Protein AF-A0A2K3ML83-F1 (afdb_monomer)

Secondary structure (DSSP, 8-state):
-PPPPPP------TTPPPEEEEEEEEEETTEEEEEEPTTS----TTPEEEETTTTEEEEEEEEEES-TTS-EEEEE-SSGGGSPTT--TTT-EEEE-HHHHS-----TTTTS----TTTTS----------SSHHHHHHHHHHHHHHTTSS-----------PPPP------PPPP-----

pLDDT: mean 72.22, std 21.59, range [35.88, 97.56]

Nearest PDB structures (foldseek):
  2eqn-assembly1_A  TM=8.400E-01  e=1.431E-05  Homo sapiens
  8ouf-assembly1_D  TM=8.064E-01  e=3.390E-03  Homo sapiens
  7trc-assembly1_D  TM=7.892E-01  e=2.542E-03  Homo sapiens
  7v9a-assembly1_H  TM=6.750E-01  e=3.201E-03  Homo sapiens
  7v9a-assembly1_D  TM=7.840E-01  e=1.604E-02  Homo sapiens

Mean predicted aligned error: 18.11 Å

Radius of gyration: 28.84 Å; Cα contacts (8 Å, |Δi|>4): 226; chains: 1; bounding box: 52×80×70 Å

Foldseek 3Di:
DDDAFDDDPDADDPPFDWAFFFAFADDDWQKTKTKGAQDDDDFDFQFWKAFPVPRHTQATFHDWDDDPRIIITMHGHRGSVPHDPPRDHPPTTMTGTPVRRPCPPPPPVVPPPPPPPPPPPPPPPVDPPPDPDPVVVVVVVVVVVVVVPPPDDDDDDDDDDDDDDDDDDDDDDDDDDDDDD

InterPro domains:
  IPR007504 H/ACA ribonucleoprotein complex, subunit Gar1/Naf1 [PF04410] (19-94)
  IPR009000 Translation protein, beta-barrel domain superfamily [SSF50447] (18-81)
  IPR038664 H/ACA RNP complex subunit Gar1/Naf1, Cbf5-binding domain [G3DSA:2.40.10.230] (1-94)
  IPR040309 H/ACA ribonucleoprotein complex non-core subunit Naf1 [PTHR31633] (1-172)

Sequence (181 aa):
NLPPVPPVDVTLEPHHKMLPVGVVMSTLGAQVIVEGVEKHEPLNEGSILWLTESRKPLGLVDEIFGPVKNPYYIVRYNSESEVPAGIQGGTTLVSCVPEYADRVLNNKDLYRKGYDASGANDEELSDEVEFSDDEKEAEYRKMQKMTKRGVNDQNPDKRKNNKKKFSPRDHRLPTIPNAPA

Structure (mmCIF, N/CA/C/O backbone):
data_AF-A0A2K3ML83-F1
#
_entry.id   AF-A0A2K3ML83-F1
#
loop_
_atom_site.group_PDB
_atom_site.id
_atom_site.type_symbol
_atom_site.label_atom_id
_atom_site.label_alt_id
_atom_site.label_comp_id
_atom_site.label_asym_id
_atom_site.label_entity_id
_atom_site.label_seq_id
_atom_site.pdbx_PDB_ins_code
_atom_site.Cartn_x
_atom_site.Cartn_y
_atom_site.Cartn_z
_atom_site.occupancy
_atom_site.B_iso_or_equiv
_atom_site.auth_seq_id
_atom_site.auth_comp_id
_atom_site.auth_asym_id
_atom_site.auth_atom_id
_atom_site.pdbx_PDB_model_num
ATOM 1 N N . ASN A 1 1 ? -18.664 0.334 -11.133 1.00 65.75 1 ASN A N 1
ATOM 2 C CA . ASN A 1 1 ? -18.185 -0.368 -9.925 1.00 65.75 1 ASN A CA 1
ATOM 3 C C . ASN A 1 1 ? -16.904 -1.096 -10.246 1.00 65.75 1 ASN A C 1
ATOM 5 O O . ASN A 1 1 ? -16.885 -1.821 -11.233 1.00 65.75 1 ASN A O 1
ATOM 9 N N . LEU A 1 2 ? -15.867 -0.878 -9.437 1.00 75.38 2 LEU A N 1
ATOM 10 C CA . LEU A 1 2 ? 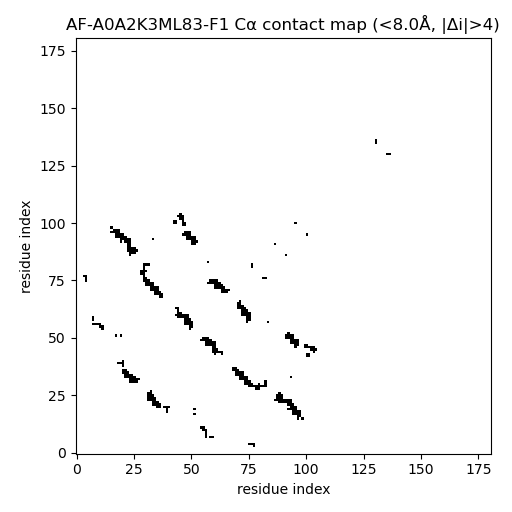-14.643 -1.680 -9.467 1.00 75.38 2 LEU A CA 1
ATOM 11 C C . LEU A 1 2 ? -14.942 -3.117 -9.003 1.00 75.38 2 LEU A C 1
ATOM 13 O O . LEU A 1 2 ? -15.912 -3.319 -8.262 1.00 75.38 2 LEU A O 1
ATOM 17 N N . PRO A 1 3 ? -14.149 -4.113 -9.433 1.00 85.00 3 PRO A N 1
ATOM 18 C CA . PRO A 1 3 ? -14.297 -5.480 -8.953 1.00 85.00 3 PRO A CA 1
ATOM 19 C C . PRO A 1 3 ? -14.003 -5.574 -7.444 1.00 85.00 3 PRO A C 1
ATOM 21 O O . PRO A 1 3 ? -13.206 -4.784 -6.921 1.00 85.00 3 PRO A O 1
ATOM 24 N N . PRO A 1 4 ? -14.630 -6.530 -6.735 1.00 87.75 4 PRO A N 1
ATOM 25 C CA . PRO A 1 4 ? -14.356 -6.751 -5.320 1.00 87.75 4 PRO A CA 1
ATOM 26 C C . PRO A 1 4 ? -12.898 -7.174 -5.100 1.00 87.75 4 PRO A C 1
ATOM 28 O O . PRO A 1 4 ? -12.310 -7.872 -5.929 1.00 87.75 4 PRO A O 1
ATOM 31 N N . VAL A 1 5 ? -12.324 -6.749 -3.976 1.00 87.25 5 VAL A N 1
ATOM 32 C CA . VAL A 1 5 ? -10.965 -7.106 -3.555 1.00 87.25 5 VAL A CA 1
ATOM 33 C C . VAL A 1 5 ? -11.002 -8.474 -2.868 1.00 87.25 5 VAL A C 1
ATOM 35 O O . VAL A 1 5 ? -11.826 -8.669 -1.969 1.00 87.25 5 VAL A O 1
ATOM 38 N N . PRO A 1 6 ? -10.147 -9.436 -3.259 1.00 84.06 6 PRO A N 1
ATOM 39 C CA . PRO A 1 6 ? -10.060 -10.715 -2.565 1.00 84.06 6 PRO A CA 1
ATOM 40 C C . PRO A 1 6 ? -9.485 -10.536 -1.147 1.00 84.06 6 PRO A C 1
ATOM 42 O O . PRO A 1 6 ? -8.555 -9.747 -0.965 1.00 84.06 6 PRO A O 1
ATOM 45 N N . PRO A 1 7 ? -9.992 -11.273 -0.143 1.00 80.06 7 PRO A N 1
ATOM 46 C CA . PRO A 1 7 ? -9.445 -11.218 1.207 1.00 80.06 7 PRO A CA 1
ATOM 47 C C . PRO A 1 7 ? -8.015 -11.774 1.244 1.00 80.06 7 PRO A C 1
ATOM 49 O O . PRO A 1 7 ? -7.694 -12.752 0.564 1.00 80.06 7 PRO A O 1
ATOM 52 N N . VAL A 1 8 ? -7.161 -11.159 2.065 1.00 83.06 8 VAL A N 1
ATOM 53 C CA . VAL A 1 8 ? -5.767 -11.575 2.270 1.00 83.06 8 VAL A CA 1
ATOM 54 C C . VAL A 1 8 ? -5.644 -12.271 3.623 1.00 83.06 8 VAL A C 1
ATOM 56 O O . VAL A 1 8 ? -5.329 -11.645 4.632 1.00 83.06 8 VAL A O 1
ATOM 59 N N . ASP A 1 9 ? -5.874 -13.582 3.637 1.00 79.31 9 ASP A N 1
ATOM 60 C CA . ASP A 1 9 ? -5.656 -14.442 4.807 1.00 79.31 9 ASP A CA 1
ATOM 61 C C . ASP A 1 9 ? -4.284 -15.118 4.703 1.00 79.31 9 ASP A C 1
ATOM 63 O O . ASP A 1 9 ? -4.152 -16.294 4.361 1.00 79.31 9 ASP A O 1
ATOM 67 N N . VAL A 1 10 ? -3.226 -14.341 4.944 1.00 83.62 10 VAL A N 1
ATOM 68 C CA . VAL A 1 10 ? -1.847 -14.847 4.988 1.00 83.62 10 VAL A CA 1
ATOM 69 C C . VAL A 1 10 ? -1.244 -14.515 6.344 1.00 83.62 10 VAL A C 1
ATOM 71 O O . VAL A 1 10 ? -1.367 -13.395 6.839 1.00 83.62 10 VAL A O 1
ATOM 74 N N . THR A 1 11 ? -0.576 -15.491 6.952 1.00 86.00 11 THR A N 1
ATOM 75 C CA . THR A 1 11 ? 0.117 -15.336 8.235 1.00 86.00 11 THR A CA 1
ATOM 76 C C . THR A 1 11 ? 1.615 -15.521 8.035 1.00 86.00 11 THR A C 1
ATOM 78 O O . THR A 1 11 ? 2.046 -16.456 7.363 1.00 86.00 11 THR A O 1
ATOM 81 N N . LEU A 1 12 ? 2.423 -14.624 8.604 1.00 87.00 12 LEU A N 1
ATOM 82 C CA . LEU A 1 12 ? 3.877 -14.742 8.523 1.00 87.00 12 LEU A CA 1
ATOM 83 C C . LEU A 1 12 ? 4.403 -15.744 9.547 1.00 87.00 12 LEU A C 1
ATOM 85 O O . LEU A 1 12 ? 4.292 -15.539 10.753 1.00 87.00 12 LEU A O 1
ATOM 89 N N . GLU A 1 13 ? 5.081 -16.773 9.051 1.00 87.62 13 GLU A N 1
ATOM 90 C CA . GLU A 1 13 ? 5.958 -17.617 9.861 1.00 87.62 13 GLU A CA 1
ATOM 91 C C . GLU A 1 13 ? 7.176 -16.838 10.403 1.00 87.62 13 GLU A C 1
ATOM 93 O O . GLU A 1 13 ? 7.619 -15.869 9.776 1.00 87.62 13 GLU A O 1
ATOM 98 N N . PRO A 1 14 ? 7.797 -17.281 11.515 1.00 86.69 14 PRO A N 1
ATOM 99 C CA . PRO A 1 14 ? 8.910 -16.572 12.156 1.00 86.69 14 PRO A CA 1
ATOM 100 C C . PRO A 1 14 ? 10.145 -16.345 11.274 1.00 86.69 14 PRO A C 1
ATOM 102 O O . PRO A 1 14 ? 10.892 -15.398 11.518 1.00 86.69 14 PRO A O 1
ATOM 105 N N . HIS A 1 15 ? 10.366 -17.204 10.275 1.00 87.38 15 HIS A N 1
ATOM 106 C CA . HIS A 1 15 ? 11.508 -17.128 9.362 1.00 87.38 15 HIS A CA 1
ATOM 107 C C . HIS A 1 15 ? 11.342 -16.071 8.263 1.00 87.38 15 HIS A C 1
ATOM 109 O O . HIS A 1 15 ? 12.347 -15.640 7.696 1.00 87.38 15 HIS A O 1
ATOM 115 N N . HIS A 1 16 ? 10.112 -15.629 7.977 1.00 90.00 16 HIS A N 1
ATOM 116 C CA . HIS A 1 16 ? 9.876 -14.609 6.963 1.00 90.00 16 HIS A CA 1
ATOM 117 C C . HIS A 1 16 ? 10.493 -13.282 7.401 1.00 90.00 16 HIS A C 1
ATOM 119 O O . HIS A 1 16 ? 10.153 -12.711 8.445 1.00 90.00 16 HIS A O 1
ATOM 125 N N . LYS A 1 17 ? 11.400 -12.768 6.572 1.00 90.94 17 LYS A N 1
ATOM 126 C CA . LYS A 1 17 ? 12.034 -11.475 6.795 1.00 90.94 17 LYS A CA 1
ATOM 127 C C . LYS A 1 17 ? 11.202 -10.373 6.150 1.00 90.94 17 LYS A C 1
ATOM 129 O O . LYS A 1 17 ? 11.000 -10.369 4.940 1.00 90.94 17 LYS A O 1
ATOM 134 N N . MET A 1 18 ? 10.771 -9.420 6.968 1.00 91.69 18 MET A N 1
ATOM 135 C CA . MET A 1 18 ? 10.098 -8.212 6.503 1.00 91.69 18 MET A CA 1
ATOM 136 C C . MET A 1 18 ? 11.134 -7.170 6.085 1.00 91.69 18 MET A C 1
ATOM 138 O O . MET A 1 18 ? 12.092 -6.912 6.819 1.00 91.69 18 MET A O 1
ATOM 142 N N . LEU A 1 19 ? 10.946 -6.592 4.904 1.00 92.81 19 LEU A N 1
ATOM 143 C CA . LEU A 1 19 ? 11.773 -5.524 4.363 1.00 92.81 19 LEU A CA 1
ATOM 144 C C . LEU A 1 19 ? 10.981 -4.215 4.364 1.00 92.81 19 LEU A C 1
ATOM 146 O O . LEU A 1 19 ? 9.839 -4.208 3.905 1.00 92.81 19 LEU A O 1
ATOM 150 N N . PRO A 1 20 ? 11.560 -3.115 4.869 1.00 94.62 20 PRO A N 1
ATOM 151 C CA . PRO A 1 20 ? 10.861 -1.843 4.951 1.00 94.62 20 PRO A CA 1
ATOM 152 C C . PRO A 1 20 ? 10.540 -1.318 3.550 1.00 94.62 20 PRO A C 1
ATOM 154 O O . PRO A 1 20 ? 11.404 -1.291 2.676 1.00 94.62 20 PRO A O 1
ATOM 157 N N . VAL A 1 21 ? 9.300 -0.873 3.367 1.00 95.44 21 VAL A N 1
ATOM 158 C CA . VAL A 1 21 ? 8.797 -0.309 2.105 1.00 95.44 21 VAL A CA 1
ATOM 159 C C . VAL A 1 21 ? 8.525 1.174 2.262 1.00 95.44 21 VAL A C 1
ATOM 161 O O . VAL A 1 21 ? 8.890 1.972 1.402 1.00 95.44 21 VAL A O 1
ATOM 164 N N . GLY A 1 22 ? 7.882 1.555 3.364 1.00 95.62 22 GLY A N 1
ATOM 165 C CA . GLY A 1 22 ? 7.356 2.899 3.495 1.00 95.62 22 GLY A CA 1
ATOM 166 C C . GLY A 1 22 ? 6.577 3.135 4.775 1.00 95.62 22 GLY A C 1
ATOM 167 O O . GLY A 1 22 ? 6.678 2.386 5.750 1.00 95.62 22 GLY A O 1
ATOM 168 N N . VAL A 1 23 ? 5.780 4.194 4.752 1.00 96.69 23 VAL A N 1
ATOM 169 C CA . VAL A 1 23 ? 4.919 4.614 5.856 1.00 96.69 23 VAL A CA 1
ATOM 170 C C . VAL A 1 23 ? 3.525 4.896 5.319 1.00 96.69 23 VAL A C 1
ATOM 172 O O . VAL A 1 23 ? 3.367 5.384 4.202 1.00 96.69 23 VAL A O 1
ATOM 175 N N . VAL A 1 24 ? 2.487 4.584 6.093 1.00 97.12 24 VAL A N 1
ATOM 176 C CA . VAL A 1 24 ? 1.134 5.008 5.726 1.00 97.12 24 VAL A CA 1
ATOM 177 C C . VAL A 1 24 ? 1.101 6.529 5.704 1.00 97.12 24 VAL A C 1
ATOM 179 O O . VAL A 1 24 ? 1.436 7.160 6.700 1.00 97.12 24 VAL A O 1
ATOM 182 N N . MET A 1 25 ? 0.673 7.121 4.596 1.00 96.56 25 MET A N 1
ATOM 183 C CA . MET A 1 25 ? 0.508 8.565 4.474 1.00 96.56 25 MET A CA 1
ATOM 184 C C . MET A 1 25 ? -0.889 8.990 4.929 1.00 96.56 25 MET A C 1
ATOM 186 O O . MET A 1 25 ? -1.027 9.885 5.762 1.00 96.56 25 MET A O 1
ATOM 190 N N . SER A 1 26 ? -1.931 8.329 4.427 1.00 95.38 26 SER A N 1
ATOM 191 C CA . SER A 1 26 ? -3.319 8.645 4.770 1.00 95.38 26 SER A CA 1
ATOM 192 C C . SER A 1 26 ? -4.266 7.484 4.476 1.00 95.38 26 SER A C 1
ATOM 194 O O . SER A 1 26 ? -3.919 6.522 3.790 1.00 95.38 26 SER A O 1
ATOM 196 N N . THR A 1 27 ? -5.484 7.585 5.001 1.00 95.00 27 THR A N 1
ATOM 197 C CA . THR A 1 27 ? -6.605 6.707 4.665 1.00 95.00 27 THR A CA 1
ATOM 198 C C . THR A 1 27 ? -7.724 7.545 4.048 1.00 95.00 27 THR A C 1
ATOM 200 O O . THR A 1 27 ? -8.044 8.627 4.540 1.00 95.00 27 THR A O 1
ATOM 203 N N . LEU A 1 28 ? -8.288 7.077 2.936 1.00 93.62 28 LEU A N 1
ATOM 204 C CA . LEU A 1 28 ? -9.346 7.747 2.182 1.00 93.62 28 LEU A CA 1
ATOM 205 C C . LEU A 1 28 ? -10.476 6.747 1.934 1.00 93.62 28 LEU A C 1
ATOM 207 O O . LEU A 1 28 ? -10.398 5.915 1.032 1.00 93.62 28 LEU A O 1
ATOM 211 N N . GLY A 1 29 ? -11.525 6.805 2.752 1.00 93.12 29 GLY A N 1
ATOM 212 C CA . GLY A 1 29 ? -12.600 5.817 2.705 1.00 93.12 29 GLY A CA 1
ATOM 213 C C . GLY A 1 29 ? -12.054 4.394 2.855 1.00 93.12 29 GLY A C 1
ATOM 214 O O . GLY A 1 29 ? -11.323 4.094 3.796 1.00 93.12 29 GLY A O 1
ATOM 215 N N . ALA A 1 30 ? -12.381 3.520 1.901 1.00 94.19 30 ALA A N 1
ATOM 216 C CA . ALA A 1 30 ? -11.927 2.129 1.864 1.00 94.19 30 ALA A CA 1
ATOM 217 C C . ALA A 1 30 ? -10.551 1.959 1.184 1.00 94.19 30 ALA A C 1
ATOM 219 O O . ALA A 1 30 ? -10.286 0.922 0.578 1.00 94.19 30 ALA A O 1
ATOM 220 N N . GLN A 1 31 ? -9.689 2.979 1.217 1.00 95.88 31 GLN A N 1
ATOM 221 C CA . GLN A 1 31 ? -8.339 2.938 0.654 1.00 95.88 31 GLN A CA 1
ATOM 222 C C . GLN A 1 31 ? -7.305 3.449 1.659 1.00 95.88 31 GLN A C 1
ATOM 224 O O . GLN A 1 31 ? -7.540 4.404 2.399 1.00 95.88 31 GLN A O 1
ATOM 229 N N . VAL A 1 32 ? -6.130 2.828 1.656 1.00 97.25 32 VAL A N 1
ATOM 230 C CA . VAL A 1 32 ? -4.960 3.242 2.437 1.00 97.25 32 VAL A CA 1
ATOM 231 C C . VAL A 1 32 ? -3.847 3.600 1.463 1.00 97.25 32 VAL A C 1
ATOM 233 O O . VAL A 1 32 ? -3.511 2.800 0.593 1.00 97.25 32 VAL A O 1
ATOM 236 N N . ILE A 1 33 ? -3.272 4.790 1.619 1.00 97.38 33 ILE A N 1
ATOM 237 C CA . ILE A 1 33 ? -2.151 5.270 0.811 1.00 97.38 33 ILE A CA 1
ATOM 238 C C . ILE A 1 33 ? -0.869 5.099 1.617 1.00 97.38 33 ILE A C 1
ATOM 240 O O . ILE A 1 33 ? -0.753 5.610 2.732 1.00 97.38 33 ILE A O 1
ATOM 244 N N . VAL A 1 34 ? 0.107 4.412 1.037 1.00 97.56 34 VAL A N 1
ATOM 245 C CA . VAL A 1 34 ? 1.438 4.201 1.609 1.00 97.56 34 VAL A CA 1
ATOM 246 C C . VAL A 1 34 ? 2.456 4.961 0.772 1.00 97.56 34 VAL A C 1
ATOM 248 O O . VAL A 1 34 ? 2.512 4.790 -0.440 1.00 97.56 34 VAL A O 1
ATOM 251 N N . GLU A 1 35 ? 3.270 5.790 1.413 1.00 96.50 35 GLU A N 1
ATOM 252 C CA . GLU A 1 35 ? 4.403 6.465 0.786 1.00 96.50 35 GLU A CA 1
ATOM 253 C C . GLU A 1 35 ? 5.652 5.587 0.881 1.00 96.50 35 GLU A C 1
ATOM 255 O O . GLU A 1 35 ? 6.105 5.243 1.977 1.00 96.50 35 GLU A O 1
ATOM 260 N N . GLY A 1 36 ? 6.202 5.217 -0.274 1.00 95.00 36 GLY A N 1
ATOM 261 C CA . GLY A 1 36 ? 7.432 4.450 -0.406 1.00 95.00 36 GLY A CA 1
ATOM 262 C C . GLY A 1 36 ? 8.688 5.297 -0.182 1.00 95.00 36 GLY A C 1
ATOM 263 O O . GLY A 1 36 ? 8.789 6.452 -0.608 1.00 95.00 36 GLY A O 1
ATOM 264 N N . VAL A 1 37 ? 9.696 4.704 0.459 1.00 91.62 37 VAL A N 1
ATOM 265 C CA . VAL A 1 37 ? 11.021 5.330 0.638 1.00 91.62 37 VAL A CA 1
ATOM 266 C C . VAL A 1 37 ? 11.960 5.007 -0.529 1.00 91.62 37 VAL A C 1
ATOM 268 O O . VAL A 1 37 ? 11.776 4.011 -1.204 1.00 91.62 37 VAL A O 1
ATOM 271 N N . GLU A 1 38 ? 13.027 5.777 -0.763 1.00 79.94 38 GLU A N 1
ATOM 272 C CA . GLU A 1 38 ? 13.880 5.581 -1.961 1.00 79.94 38 GLU A CA 1
ATOM 273 C C . GLU A 1 38 ? 14.591 4.215 -2.030 1.00 79.94 38 GLU A C 1
ATOM 275 O O . GLU A 1 38 ? 14.943 3.736 -3.104 1.00 79.94 38 GLU A O 1
ATOM 280 N N . LYS A 1 39 ? 14.814 3.561 -0.887 1.00 84.00 39 LYS A N 1
ATOM 281 C CA . LYS A 1 39 ? 15.647 2.355 -0.783 1.00 84.00 39 LYS A CA 1
ATOM 282 C C . LYS A 1 39 ? 14.841 1.122 -0.384 1.00 84.00 39 LYS A C 1
ATOM 284 O O . LYS A 1 39 ? 15.143 0.508 0.638 1.00 84.00 39 LYS A O 1
ATOM 289 N N . HIS A 1 40 ? 13.831 0.770 -1.170 1.00 84.81 40 HIS A N 1
ATOM 290 C CA . HIS A 1 40 ? 13.127 -0.505 -1.027 1.00 84.81 40 HIS A CA 1
ATOM 291 C C . HIS A 1 40 ? 13.105 -1.273 -2.350 1.00 84.81 40 HIS A C 1
ATOM 293 O O . HIS A 1 40 ? 13.410 -0.720 -3.408 1.00 84.81 40 HIS A O 1
ATOM 299 N N . GLU A 1 41 ? 12.801 -2.566 -2.274 1.00 81.75 41 GLU A N 1
ATOM 300 C CA . GLU A 1 41 ? 12.632 -3.388 -3.470 1.00 81.75 41 GLU A CA 1
ATOM 301 C C . GLU A 1 41 ? 11.405 -2.924 -4.265 1.00 81.75 41 GLU A C 1
ATOM 303 O O . GLU A 1 41 ? 10.390 -2.587 -3.652 1.00 81.75 41 GLU A O 1
ATOM 308 N N . PRO A 1 42 ? 11.473 -2.902 -5.608 1.00 81.19 42 PRO A N 1
ATOM 309 C CA . PRO A 1 42 ? 10.326 -2.531 -6.421 1.00 81.19 42 PRO A CA 1
ATOM 310 C C . PRO A 1 42 ? 9.166 -3.494 -6.157 1.00 81.19 42 PRO A C 1
ATOM 312 O O . PRO A 1 42 ? 9.348 -4.711 -6.120 1.00 81.19 42 PRO A O 1
ATOM 315 N N . LEU A 1 43 ? 7.975 -2.932 -5.976 1.00 88.31 43 LEU A N 1
ATOM 316 C CA . LEU A 1 43 ? 6.742 -3.686 -5.793 1.00 88.31 43 LEU A CA 1
ATOM 317 C C . LEU A 1 43 ? 5.876 -3.584 -7.042 1.00 88.31 43 LEU A C 1
ATOM 319 O O . LEU A 1 43 ? 5.944 -2.598 -7.775 1.00 88.31 43 LEU A O 1
ATOM 323 N N . ASN A 1 44 ? 5.045 -4.599 -7.246 1.00 89.44 44 ASN A N 1
ATOM 324 C CA . ASN A 1 44 ? 4.085 -4.654 -8.337 1.00 89.44 44 ASN A CA 1
ATOM 325 C C . ASN A 1 44 ? 2.656 -4.612 -7.783 1.00 89.44 44 ASN A C 1
ATOM 327 O O . ASN A 1 44 ? 2.411 -4.835 -6.593 1.00 89.44 44 ASN A O 1
ATOM 331 N N . GLU A 1 45 ? 1.694 -4.348 -8.661 1.00 90.06 45 GLU A N 1
ATOM 332 C CA . GLU A 1 45 ? 0.284 -4.564 -8.348 1.00 90.06 45 GLU A CA 1
ATOM 333 C C . GLU A 1 45 ? 0.064 -6.030 -7.941 1.00 90.06 45 GLU A C 1
ATOM 335 O O . GLU A 1 45 ? 0.606 -6.960 -8.542 1.00 90.06 45 GLU A O 1
ATOM 340 N N . GLY A 1 46 ? -0.705 -6.241 -6.875 1.00 87.62 46 GLY A N 1
ATOM 341 C CA . GLY A 1 46 ? -0.917 -7.552 -6.268 1.00 87.62 46 GLY A CA 1
ATOM 342 C C . GLY A 1 46 ? 0.157 -7.995 -5.268 1.00 87.62 46 GLY A C 1
ATOM 343 O O . GLY A 1 46 ? -0.032 -9.030 -4.631 1.00 87.62 46 GLY A O 1
ATOM 344 N N . SER A 1 47 ? 1.244 -7.242 -5.059 1.00 90.06 47 SER A N 1
ATOM 345 C CA . SER A 1 47 ? 2.161 -7.512 -3.943 1.00 90.06 47 SER A CA 1
ATOM 346 C C . SER A 1 47 ? 1.452 -7.309 -2.596 1.00 90.06 47 SER A C 1
AT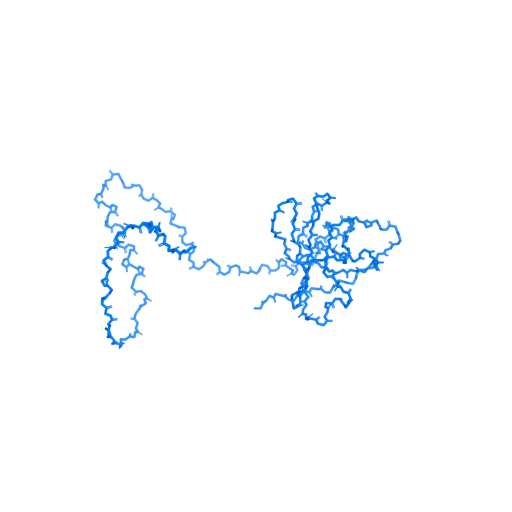OM 348 O O . SER A 1 47 ? 0.631 -6.400 -2.445 1.00 90.06 47 SER A O 1
ATOM 350 N N . ILE A 1 48 ? 1.778 -8.133 -1.593 1.00 92.06 48 ILE A N 1
ATOM 351 C CA . ILE A 1 48 ? 1.210 -7.994 -0.242 1.00 92.06 48 ILE A CA 1
ATOM 352 C C . ILE A 1 48 ? 2.066 -7.039 0.595 1.00 92.06 48 ILE A C 1
ATOM 354 O O . ILE A 1 48 ? 3.255 -7.282 0.829 1.00 92.06 48 ILE A O 1
ATOM 358 N N . LEU A 1 49 ? 1.428 -5.990 1.110 1.00 94.19 49 LEU A N 1
ATOM 359 C CA . LEU A 1 49 ? 1.986 -5.098 2.118 1.00 94.19 49 LEU A CA 1
ATOM 360 C C . LEU A 1 49 ? 1.610 -5.561 3.523 1.00 94.19 49 LEU A C 1
ATOM 362 O O . LEU A 1 49 ? 0.531 -6.107 3.757 1.00 94.19 49 LEU A O 1
ATOM 366 N N . TRP A 1 50 ? 2.496 -5.292 4.474 1.00 94.38 50 TRP A N 1
ATOM 367 C CA . TRP A 1 50 ? 2.389 -5.737 5.855 1.00 94.38 50 TRP A CA 1
ATOM 368 C C . TRP A 1 50 ? 2.612 -4.580 6.819 1.00 94.38 50 TRP A C 1
ATOM 370 O O . TRP A 1 50 ? 3.498 -3.748 6.622 1.00 94.38 50 TRP A O 1
ATOM 380 N N . LEU A 1 51 ? 1.853 -4.572 7.908 1.00 94.69 51 LEU A N 1
ATOM 381 C CA . LEU A 1 51 ? 2.102 -3.700 9.048 1.00 94.69 51 LEU A CA 1
ATOM 382 C C . LEU A 1 51 ? 3.341 -4.201 9.796 1.00 94.69 51 LEU A C 1
ATOM 384 O O . LEU A 1 51 ? 3.333 -5.310 10.336 1.00 94.69 51 LEU A O 1
ATOM 388 N N . THR A 1 52 ? 4.396 -3.387 9.848 1.00 93.56 52 THR A N 1
ATOM 389 C CA . THR A 1 52 ? 5.703 -3.796 10.392 1.00 93.56 52 THR A CA 1
ATOM 390 C C . THR A 1 52 ? 5.622 -4.223 11.857 1.00 93.56 52 THR A C 1
ATOM 392 O O . THR A 1 52 ? 6.134 -5.279 12.220 1.00 93.56 52 THR A O 1
ATOM 395 N N . GLU A 1 53 ? 4.924 -3.442 12.682 1.00 92.00 53 GLU A N 1
ATOM 396 C CA . GLU A 1 53 ? 4.842 -3.655 14.134 1.00 92.00 53 GLU A CA 1
ATOM 397 C C . GLU A 1 53 ? 4.053 -4.916 14.507 1.00 92.00 53 GLU A C 1
ATOM 399 O O . GLU A 1 53 ? 4.427 -5.661 15.409 1.00 92.00 53 GLU A O 1
ATOM 404 N N . SER A 1 54 ? 2.940 -5.168 13.814 1.00 91.38 54 SER A N 1
ATOM 405 C CA . SER A 1 54 ? 2.017 -6.254 14.159 1.00 91.38 54 SER A CA 1
ATOM 406 C C . SER A 1 54 ? 2.234 -7.525 13.342 1.00 91.38 54 SER A C 1
ATOM 408 O O . SER A 1 54 ? 1.617 -8.544 13.651 1.00 91.38 54 SER A O 1
ATOM 410 N N . ARG A 1 55 ? 3.081 -7.473 12.302 1.00 91.75 55 ARG A N 1
ATOM 411 C CA . ARG A 1 55 ? 3.270 -8.544 11.308 1.00 91.75 55 ARG A CA 1
ATOM 412 C C . ARG A 1 55 ? 1.959 -9.034 10.681 1.00 91.75 55 ARG A C 1
ATOM 414 O O . ARG A 1 55 ? 1.842 -10.196 10.297 1.00 91.75 55 ARG A O 1
ATOM 421 N N . LYS A 1 56 ? 0.960 -8.153 10.592 1.00 91.62 56 LYS A N 1
ATOM 422 C CA . LYS A 1 56 ? -0.340 -8.440 9.974 1.00 91.62 56 LYS A CA 1
ATOM 423 C C . LYS A 1 56 ? -0.369 -7.950 8.530 1.00 91.62 56 LYS A C 1
ATOM 425 O O . LYS A 1 56 ? 0.261 -6.926 8.245 1.00 91.62 56 LYS A O 1
ATOM 430 N N . PRO A 1 57 ? -1.091 -8.640 7.632 1.00 92.38 57 PRO A N 1
ATOM 431 C CA . PRO A 1 57 ? -1.249 -8.157 6.273 1.00 92.38 57 PRO A CA 1
ATOM 432 C C . PRO A 1 57 ? -2.024 -6.838 6.315 1.00 92.38 57 PRO A C 1
ATOM 434 O O . PRO A 1 57 ? -3.060 -6.734 6.970 1.00 92.38 57 PRO A O 1
ATOM 437 N N . LEU A 1 58 ? -1.484 -5.820 5.650 1.00 94.19 58 LEU A N 1
ATOM 438 C CA . LEU A 1 58 ? -2.216 -4.598 5.346 1.00 94.19 58 LEU A CA 1
ATOM 439 C C . LEU A 1 58 ? -3.166 -4.885 4.180 1.00 94.19 58 LEU A C 1
ATOM 441 O O . LEU A 1 58 ? -4.351 -4.611 4.270 1.00 94.19 58 LEU A O 1
ATOM 445 N N . GLY A 1 59 ? -2.658 -5.500 3.113 1.00 93.06 59 GLY A N 1
ATOM 446 C CA . GLY A 1 59 ? -3.461 -5.895 1.962 1.00 93.06 59 GLY A CA 1
ATOM 447 C C . GLY A 1 59 ? -2.644 -5.939 0.679 1.00 93.06 59 GLY A C 1
ATOM 448 O O . GLY A 1 59 ? -1.414 -5.871 0.711 1.00 93.06 59 GLY A O 1
ATOM 449 N N . LEU A 1 60 ? -3.344 -6.069 -0.445 1.00 92.56 60 LEU A N 1
ATOM 450 C CA . LEU A 1 60 ? -2.745 -6.071 -1.777 1.00 92.56 60 LEU A CA 1
ATOM 451 C C . LEU A 1 60 ? -2.572 -4.647 -2.290 1.00 92.56 60 LEU A C 1
ATOM 453 O O . LEU A 1 60 ? -3.445 -3.801 -2.090 1.00 92.56 60 LEU A O 1
ATOM 457 N N . VAL A 1 61 ? -1.475 -4.414 -3.001 1.00 93.50 61 VAL A N 1
ATOM 458 C CA . VAL A 1 61 ? -1.309 -3.208 -3.812 1.00 93.50 61 VAL A CA 1
ATOM 459 C C . VAL A 1 61 ? -2.316 -3.252 -4.966 1.00 93.50 61 VAL A C 1
ATOM 461 O O . VAL A 1 61 ? -2.264 -4.157 -5.795 1.00 93.50 61 VAL A O 1
ATOM 464 N N . ASP A 1 62 ? -3.238 -2.295 -4.993 1.00 93.69 62 ASP A N 1
ATOM 465 C CA . ASP A 1 62 ? -4.259 -2.118 -6.035 1.00 93.69 62 ASP A CA 1
ATOM 466 C C . ASP A 1 62 ? -3.756 -1.192 -7.149 1.00 93.69 62 ASP A C 1
ATOM 468 O O . ASP A 1 62 ? -4.002 -1.463 -8.316 1.00 93.69 62 ASP A O 1
ATOM 472 N N . GLU A 1 63 ? -3.019 -0.134 -6.792 1.00 93.94 63 GLU A N 1
ATOM 473 C CA . GLU A 1 63 ? -2.455 0.835 -7.739 1.00 93.94 63 GLU A CA 1
ATOM 474 C C . GLU A 1 63 ? -1.121 1.391 -7.217 1.00 93.94 63 GLU A C 1
ATOM 476 O O . GLU A 1 63 ? -0.922 1.542 -6.003 1.00 93.94 63 GLU A O 1
ATOM 481 N N . ILE A 1 64 ? -0.214 1.719 -8.141 1.00 94.81 64 ILE A N 1
ATOM 482 C CA . ILE A 1 64 ? 1.082 2.351 -7.869 1.00 94.81 64 ILE A CA 1
ATOM 483 C C . ILE A 1 64 ? 1.168 3.655 -8.663 1.00 94.81 64 ILE A C 1
ATOM 485 O O . ILE A 1 64 ? 1.026 3.651 -9.884 1.00 94.81 64 ILE A O 1
ATOM 489 N N . PHE A 1 65 ? 1.440 4.773 -7.991 1.00 95.00 65 PHE A N 1
ATOM 490 C CA . PHE A 1 65 ? 1.502 6.087 -8.634 1.00 95.00 65 PHE A CA 1
ATOM 491 C C . PHE A 1 65 ? 2.585 6.990 -8.028 1.00 95.00 65 PHE A C 1
ATOM 493 O O . PHE A 1 65 ? 3.201 6.667 -7.019 1.00 95.00 65 PHE A O 1
ATOM 500 N N . GLY A 1 66 ? 2.831 8.151 -8.639 1.00 94.50 66 GLY A N 1
ATOM 501 C CA . GLY A 1 66 ? 3.817 9.122 -8.151 1.00 94.50 66 GLY A CA 1
ATOM 502 C C . GLY A 1 66 ? 5.228 8.944 -8.731 1.00 94.50 66 GLY A C 1
ATOM 503 O O . GLY A 1 66 ? 5.402 8.320 -9.779 1.00 94.50 66 GLY A O 1
ATOM 504 N N . PRO A 1 67 ? 6.250 9.572 -8.120 1.00 92.50 67 PRO A N 1
ATOM 505 C CA . PRO A 1 67 ? 7.608 9.562 -8.650 1.00 92.50 67 PRO A CA 1
ATOM 506 C C . PRO A 1 67 ? 8.273 8.194 -8.475 1.00 92.50 67 PRO A C 1
ATOM 508 O O . PRO A 1 67 ? 8.155 7.561 -7.435 1.00 92.50 67 PRO A O 1
ATOM 511 N N . VAL A 1 68 ? 9.091 7.794 -9.451 1.00 87.56 68 VAL A N 1
ATOM 512 C CA . VAL A 1 68 ? 9.792 6.492 -9.449 1.00 87.56 68 VAL A CA 1
ATOM 513 C C . VAL A 1 68 ? 10.654 6.277 -8.198 1.00 87.56 68 VAL A C 1
ATOM 515 O O . VAL A 1 68 ? 10.766 5.163 -7.703 1.00 87.56 68 VAL A O 1
ATOM 518 N N . LYS A 1 69 ? 11.263 7.347 -7.673 1.00 87.81 69 LYS A N 1
ATOM 519 C CA . LYS A 1 69 ? 12.090 7.288 -6.458 1.00 87.81 69 LYS A CA 1
ATOM 520 C C . LYS A 1 69 ? 11.272 7.087 -5.183 1.00 87.81 69 LYS A C 1
ATOM 522 O O . LYS A 1 69 ? 11.762 6.473 -4.251 1.00 87.81 69 LYS A O 1
ATOM 527 N N . ASN A 1 70 ? 10.058 7.622 -5.123 1.00 91.88 70 ASN A N 1
ATOM 528 C CA . ASN A 1 70 ? 9.214 7.618 -3.930 1.00 91.88 70 ASN A CA 1
ATOM 529 C C . ASN A 1 70 ? 7.772 7.328 -4.359 1.00 91.88 70 ASN A C 1
ATOM 531 O O . ASN A 1 70 ? 6.949 8.245 -4.398 1.00 91.88 70 ASN A O 1
ATOM 535 N N . PRO A 1 71 ? 7.486 6.085 -4.776 1.00 94.81 71 PRO A N 1
ATOM 536 C CA . PRO A 1 71 ? 6.161 5.728 -5.250 1.00 94.81 71 PRO A CA 1
ATOM 537 C C . PRO A 1 71 ? 5.153 5.760 -4.101 1.00 94.81 71 PRO A C 1
ATOM 539 O O . PRO A 1 71 ? 5.492 5.542 -2.938 1.00 94.81 71 PRO A O 1
ATOM 542 N N . TYR A 1 72 ? 3.896 5.982 -4.447 1.00 96.50 72 TYR A N 1
ATOM 543 C CA . TYR A 1 72 ? 2.752 5.814 -3.571 1.00 96.50 72 TYR A CA 1
ATOM 544 C C . TYR A 1 72 ? 2.022 4.527 -3.941 1.00 96.50 72 TYR A C 1
ATOM 546 O O . TYR A 1 72 ? 1.744 4.273 -5.113 1.00 96.50 72 TYR A O 1
ATOM 554 N N . TYR A 1 73 ? 1.691 3.735 -2.928 1.00 96.56 73 TYR A N 1
ATOM 555 C CA . TYR A 1 73 ? 0.964 2.479 -3.060 1.00 96.56 73 TYR A CA 1
ATOM 556 C C . TYR A 1 73 ? -0.443 2.637 -2.499 1.00 96.56 73 TYR A C 1
ATOM 558 O O . TYR A 1 73 ? -0.608 3.076 -1.358 1.00 96.56 73 TYR A O 1
ATOM 566 N N . ILE A 1 74 ? -1.453 2.250 -3.272 1.00 96.62 74 ILE A N 1
ATOM 567 C CA . ILE A 1 74 ? -2.841 2.193 -2.812 1.00 96.62 74 ILE A CA 1
ATOM 568 C C . ILE A 1 74 ? -3.165 0.760 -2.413 1.00 96.62 74 ILE A C 1
ATOM 570 O O . ILE A 1 74 ? -3.029 -0.158 -3.215 1.00 96.62 74 ILE A O 1
ATOM 574 N N . VAL A 1 75 ? -3.648 0.578 -1.188 1.00 95.81 75 VAL A N 1
ATOM 575 C CA . VAL A 1 75 ? -4.291 -0.661 -0.740 1.00 95.81 75 VAL A CA 1
ATOM 576 C C . VAL A 1 75 ? -5.788 -0.407 -0.661 1.00 95.81 75 VAL A C 1
ATOM 578 O O . VAL A 1 75 ? -6.231 0.450 0.107 1.00 95.81 75 VAL A O 1
ATOM 581 N N . ARG A 1 76 ? -6.568 -1.135 -1.460 1.00 94.94 76 ARG A N 1
ATOM 582 C CA . ARG A 1 76 ? -8.028 -1.005 -1.523 1.00 94.94 76 ARG A CA 1
ATOM 583 C C . ARG A 1 76 ? -8.715 -2.114 -0.731 1.00 94.94 76 ARG A C 1
ATOM 585 O O . ARG A 1 76 ? -8.262 -3.253 -0.723 1.00 94.94 76 ARG A O 1
ATOM 592 N N . TYR A 1 77 ? -9.845 -1.774 -0.126 1.00 94.00 77 TYR A N 1
ATOM 593 C CA . TYR A 1 77 ? -10.722 -2.671 0.621 1.00 94.00 77 TYR A CA 1
ATOM 594 C C . TYR A 1 77 ? -12.134 -2.631 0.024 1.00 94.00 77 TYR A C 1
ATOM 596 O O . TYR A 1 77 ? -12.485 -1.696 -0.704 1.00 94.00 77 TYR A O 1
ATOM 604 N N . ASN A 1 78 ? -12.972 -3.629 0.318 1.00 92.31 78 ASN A N 1
ATOM 605 C CA . ASN A 1 78 ? -14.357 -3.629 -0.163 1.00 92.31 78 ASN A CA 1
ATOM 606 C C . ASN A 1 78 ? -15.234 -2.641 0.611 1.00 92.31 78 ASN A C 1
ATOM 608 O O . ASN A 1 78 ? -16.281 -2.222 0.116 1.00 92.31 78 ASN A O 1
ATOM 612 N N . SER A 1 79 ? -14.853 -2.291 1.840 1.00 92.56 79 SER A N 1
ATOM 613 C CA . SER A 1 79 ? -15.602 -1.385 2.714 1.00 92.56 79 SER A CA 1
ATOM 614 C C . SER A 1 79 ? -14.681 -0.699 3.723 1.00 92.56 79 SER A C 1
ATOM 616 O O . SER A 1 79 ? -13.653 -1.249 4.106 1.00 92.56 79 SER A O 1
ATOM 618 N N . GLU A 1 80 ? -15.073 0.481 4.210 1.00 92.31 80 GLU A N 1
ATOM 619 C CA . GLU A 1 80 ? -14.311 1.239 5.223 1.00 92.31 80 GLU A CA 1
ATOM 620 C C . GLU A 1 80 ? -14.115 0.448 6.523 1.00 92.31 80 GLU A C 1
ATOM 622 O O . GLU A 1 80 ? -13.111 0.599 7.208 1.00 92.31 80 GLU A O 1
ATOM 627 N N . SER A 1 81 ? -15.053 -0.446 6.839 1.00 91.56 81 SER A N 1
ATOM 628 C CA . SER A 1 81 ? -14.991 -1.336 7.999 1.00 91.56 81 SER A CA 1
ATOM 629 C C . SER A 1 81 ? -13.891 -2.398 7.923 1.00 91.56 81 SER A C 1
ATOM 631 O O . SER A 1 81 ? -13.541 -2.967 8.952 1.00 91.56 81 SER A O 1
ATOM 633 N N . GLU A 1 82 ? -13.376 -2.703 6.728 1.00 91.12 82 GLU A N 1
ATOM 634 C CA . GLU A 1 82 ? -12.269 -3.651 6.539 1.00 91.12 82 GLU A CA 1
ATOM 635 C C . GLU A 1 82 ? -10.898 -2.980 6.707 1.00 91.12 82 GLU A C 1
ATOM 637 O O . GLU A 1 82 ? -9.895 -3.672 6.877 1.00 91.12 82 GLU A O 1
ATOM 642 N N . VAL A 1 83 ? -10.845 -1.643 6.686 1.00 91.88 83 VAL A N 1
ATOM 643 C CA . VAL A 1 83 ? -9.602 -0.898 6.892 1.00 91.88 83 VAL A CA 1
ATOM 644 C C . VAL A 1 83 ? -9.113 -1.144 8.326 1.00 91.88 83 VAL A C 1
ATOM 646 O O . VAL A 1 83 ? -9.877 -0.933 9.275 1.00 91.88 83 VAL A O 1
ATOM 649 N N . PRO A 1 84 ? -7.850 -1.562 8.534 1.00 89.31 84 PRO A N 1
ATOM 650 C CA . PRO A 1 84 ? -7.368 -1.865 9.870 1.00 89.31 84 PRO A CA 1
ATOM 651 C C . PRO A 1 84 ? -7.432 -0.642 10.789 1.00 89.31 84 PRO A C 1
ATOM 653 O O . PRO A 1 84 ? -6.885 0.425 10.499 1.00 89.31 84 PRO A O 1
ATOM 656 N N . ALA A 1 85 ? -8.082 -0.814 11.939 1.00 86.69 85 ALA A N 1
ATOM 657 C CA . ALA A 1 85 ? -8.140 0.218 12.961 1.00 86.69 85 ALA A CA 1
ATOM 658 C C . ALA A 1 85 ? -6.743 0.498 13.543 1.00 86.69 85 ALA A C 1
ATOM 660 O O . ALA A 1 85 ? -5.923 -0.407 13.706 1.00 86.69 85 ALA A O 1
ATOM 661 N N . GLY A 1 86 ? -6.489 1.758 13.900 1.00 85.19 86 GLY A N 1
ATOM 662 C CA . GLY A 1 86 ? -5.228 2.170 14.525 1.00 85.19 86 GLY A CA 1
ATOM 663 C C . GLY A 1 86 ? -4.087 2.456 13.547 1.00 85.19 86 GLY A C 1
ATOM 664 O O . GLY A 1 86 ? -2.971 2.718 13.989 1.00 85.19 86 GLY A O 1
ATOM 665 N N . ILE A 1 87 ? -4.351 2.452 12.238 1.00 89.75 87 ILE A N 1
ATOM 666 C CA . ILE A 1 87 ? -3.413 2.990 11.254 1.00 89.75 87 ILE A CA 1
ATOM 667 C C . ILE A 1 87 ? -3.366 4.518 11.391 1.00 89.75 87 ILE A C 1
ATOM 669 O O . ILE A 1 87 ? -4.395 5.191 11.344 1.00 89.75 87 ILE A O 1
ATOM 673 N N . GLN A 1 88 ? -2.162 5.065 11.547 1.00 90.19 88 GLN A N 1
ATOM 674 C CA . GLN A 1 88 ? -1.909 6.496 11.669 1.00 90.19 88 GLN A CA 1
ATOM 675 C C . GLN A 1 88 ? -0.976 6.970 10.556 1.00 90.19 88 GLN A C 1
ATOM 677 O O . GLN A 1 88 ? 0.141 6.464 10.398 1.00 90.19 88 GLN A O 1
ATOM 682 N N . GLY A 1 89 ? -1.435 7.984 9.820 1.00 92.69 89 GLY A N 1
ATOM 683 C CA . GLY A 1 89 ? -0.635 8.669 8.811 1.00 92.69 89 GLY A CA 1
ATOM 684 C C . GLY A 1 89 ? 0.680 9.201 9.390 1.00 92.69 89 GLY A C 1
ATOM 685 O O . GLY A 1 89 ? 0.720 9.712 10.510 1.00 92.69 89 GLY A O 1
ATOM 686 N N . GLY A 1 90 ? 1.769 9.032 8.648 1.00 91.38 90 GLY A N 1
ATOM 687 C CA . GLY A 1 90 ? 3.124 9.446 9.009 1.00 91.38 90 GLY A CA 1
ATOM 688 C C . GLY A 1 90 ? 3.806 8.607 10.094 1.00 91.38 90 GLY A C 1
ATOM 689 O O . GLY A 1 90 ? 4.976 8.848 10.373 1.00 91.38 90 GLY A O 1
ATOM 690 N N . THR A 1 91 ? 3.120 7.631 10.702 1.00 92.25 91 THR A N 1
ATOM 691 C CA . THR A 1 91 ? 3.666 6.851 11.833 1.00 92.25 91 THR A CA 1
ATOM 692 C C . THR A 1 91 ? 3.666 5.350 11.567 1.00 92.25 91 THR A C 1
ATOM 694 O O . THR A 1 91 ? 4.621 4.656 11.909 1.00 92.25 91 THR A O 1
ATOM 697 N N . THR A 1 92 ? 2.608 4.817 10.955 1.00 95.69 92 THR A N 1
ATOM 698 C CA . THR A 1 92 ? 2.488 3.374 10.731 1.00 95.69 92 THR A CA 1
ATOM 699 C C . THR A 1 92 ? 3.458 2.897 9.653 1.00 95.69 92 THR A C 1
ATOM 701 O O . THR A 1 92 ? 3.274 3.184 8.471 1.00 95.69 92 THR A O 1
ATOM 704 N N . LEU A 1 93 ? 4.474 2.136 10.062 1.00 96.25 93 LEU A N 1
ATOM 705 C CA . LEU A 1 93 ? 5.471 1.555 9.165 1.00 96.25 93 LEU A CA 1
ATOM 706 C C . LEU A 1 93 ? 4.905 0.369 8.380 1.00 96.25 93 LEU A C 1
ATOM 708 O O . LEU A 1 93 ? 4.212 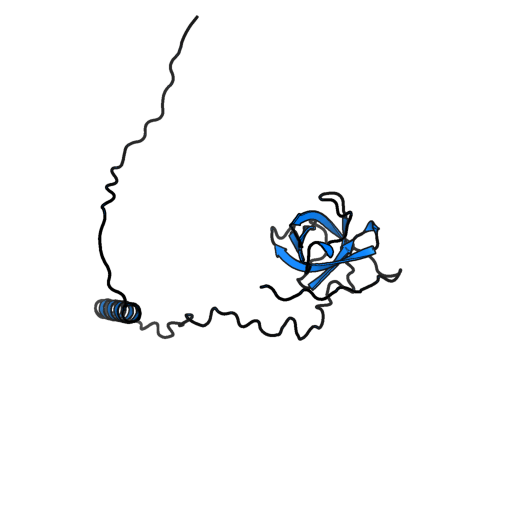-0.493 8.932 1.00 96.25 93 LEU A O 1
ATOM 712 N N . VAL A 1 94 ? 5.276 0.305 7.104 1.00 96.31 94 VAL A N 1
ATOM 713 C CA . VAL A 1 94 ? 4.858 -0.729 6.160 1.00 96.31 94 VAL A CA 1
ATOM 714 C C . VAL A 1 94 ? 6.080 -1.447 5.600 1.00 96.31 94 VAL A C 1
ATOM 716 O O . VAL A 1 94 ? 7.092 -0.828 5.259 1.00 96.31 94 VAL A O 1
ATOM 719 N N . SER A 1 95 ? 5.970 -2.765 5.492 1.00 95.25 95 SER A N 1
ATOM 720 C CA . SER A 1 95 ? 7.002 -3.643 4.948 1.00 95.25 95 SER A CA 1
ATOM 721 C C . SER A 1 95 ? 6.423 -4.615 3.924 1.00 95.25 95 SER A C 1
ATOM 723 O O . SER A 1 95 ? 5.225 -4.892 3.928 1.00 95.25 95 SER A O 1
ATOM 725 N N . CYS A 1 96 ? 7.279 -5.184 3.084 1.00 93.25 96 CYS A N 1
ATOM 726 C CA . CYS A 1 96 ? 6.967 -6.336 2.245 1.00 93.25 96 CYS A CA 1
ATOM 727 C C . CYS A 1 96 ? 7.724 -7.571 2.742 1.00 93.25 96 CYS A C 1
ATOM 729 O O . CYS A 1 96 ? 8.650 -7.481 3.550 1.00 93.25 96 CYS A O 1
ATOM 731 N N . VAL A 1 97 ? 7.324 -8.739 2.253 1.00 90.69 97 VAL A N 1
ATOM 732 C CA . VAL A 1 97 ? 8.080 -9.980 2.424 1.00 90.69 97 VAL A CA 1
ATOM 733 C C . VAL A 1 97 ? 8.385 -10.501 1.023 1.00 90.69 97 VAL A C 1
ATOM 735 O O . VAL A 1 97 ? 7.428 -10.743 0.287 1.00 90.69 97 VAL A O 1
ATOM 738 N N . PRO A 1 98 ? 9.662 -10.687 0.638 1.00 85.19 98 PRO A N 1
ATOM 739 C CA . PRO A 1 98 ? 10.045 -11.065 -0.728 1.00 85.19 98 PRO A CA 1
ATOM 740 C C . PRO A 1 98 ? 9.316 -12.305 -1.257 1.00 85.19 98 PRO A C 1
ATOM 742 O O . PRO A 1 98 ? 8.879 -12.333 -2.402 1.00 85.19 98 PRO A O 1
ATOM 745 N N . GLU A 1 99 ? 9.088 -13.296 -0.391 1.00 82.88 99 GLU A N 1
ATOM 746 C CA . GLU A 1 99 ? 8.371 -14.541 -0.717 1.00 82.88 99 GLU A CA 1
ATOM 747 C C . GLU A 1 99 ? 6.898 -14.322 -1.121 1.00 82.88 99 GLU A C 1
ATOM 749 O O . GLU A 1 99 ? 6.296 -15.169 -1.782 1.00 82.88 99 GLU A O 1
ATOM 754 N N . TYR A 1 100 ? 6.326 -13.169 -0.760 1.00 77.88 100 TYR A N 1
ATOM 755 C CA . TYR A 1 100 ? 4.968 -12.739 -1.111 1.00 77.88 100 TYR A CA 1
ATOM 756 C C . TYR A 1 100 ? 4.944 -11.486 -2.000 1.00 77.88 100 TYR A C 1
ATOM 758 O O . TYR A 1 100 ? 3.864 -10.997 -2.327 1.00 77.88 100 TYR A O 1
ATOM 766 N N . ALA A 1 101 ? 6.106 -10.946 -2.380 1.00 68.62 101 ALA A N 1
ATOM 767 C CA . ALA A 1 101 ? 6.201 -9.746 -3.207 1.00 68.62 101 ALA A CA 1
ATOM 768 C C . ALA A 1 101 ? 5.962 -10.066 -4.691 1.00 68.62 101 ALA A C 1
ATOM 770 O O . ALA A 1 101 ? 5.239 -9.334 -5.360 1.00 68.62 101 ALA A O 1
ATOM 771 N N . ASP A 1 102 ? 6.504 -11.190 -5.171 1.00 61.91 102 ASP A N 1
ATOM 772 C CA . ASP A 1 102 ? 6.401 -11.633 -6.573 1.00 61.91 102 ASP A CA 1
ATOM 773 C C . ASP A 1 102 ? 5.196 -12.544 -6.835 1.00 61.91 102 ASP A C 1
ATOM 775 O O . ASP A 1 102 ? 4.883 -12.910 -7.967 1.00 61.91 102 ASP A O 1
ATOM 779 N N . ARG A 1 103 ? 4.489 -12.932 -5.770 1.00 53.91 103 ARG A N 1
ATOM 780 C CA . ARG A 1 103 ? 3.346 -13.827 -5.870 1.00 53.91 103 ARG A CA 1
ATOM 781 C C . ARG A 1 103 ? 2.137 -13.029 -6.344 1.00 53.91 103 ARG A C 1
ATOM 783 O O . ARG A 1 103 ? 1.213 -12.789 -5.573 1.00 53.91 103 ARG A O 1
ATOM 790 N N . VAL A 1 104 ? 2.154 -12.660 -7.630 1.00 48.56 104 VAL A N 1
ATOM 791 C CA . VAL A 1 104 ? 0.960 -12.407 -8.438 1.00 48.56 104 VAL A CA 1
ATOM 792 C C . VAL A 1 104 ? -0.013 -13.499 -8.037 1.00 48.56 104 VAL A C 1
ATOM 794 O O . VAL A 1 104 ? 0.214 -14.680 -8.314 1.00 48.56 104 VAL A O 1
ATOM 797 N N . LEU A 1 105 ? -1.026 -13.134 -7.251 1.00 49.28 105 LEU A N 1
ATOM 798 C CA . LEU A 1 105 ? -2.059 -14.069 -6.857 1.00 49.28 105 LEU A CA 1
ATOM 799 C C . LEU A 1 105 ? -2.535 -14.719 -8.148 1.00 49.28 105 LEU A C 1
ATOM 801 O O . LEU A 1 105 ? -3.033 -14.041 -9.045 1.00 49.28 105 LEU A O 1
ATOM 805 N N . ASN A 1 106 ? -2.354 -16.036 -8.235 1.00 42.53 106 ASN A N 1
ATOM 806 C CA . ASN A 1 106 ? -2.818 -16.912 -9.307 1.00 42.53 106 ASN A CA 1
ATOM 807 C C . ASN A 1 106 ? -4.363 -16.925 -9.415 1.00 42.53 106 ASN A C 1
ATOM 809 O O . ASN A 1 106 ? -4.965 -17.938 -9.774 1.00 42.53 106 ASN A O 1
ATOM 813 N N . ASN A 1 107 ? -5.035 -15.814 -9.122 1.00 45.94 107 ASN A N 1
ATOM 814 C CA . ASN A 1 107 ? -6.421 -15.583 -9.452 1.00 45.94 107 ASN A CA 1
ATOM 815 C C . ASN A 1 107 ? -6.482 -15.373 -10.963 1.00 45.94 107 ASN A C 1
ATOM 817 O O . ASN A 1 107 ? -6.476 -14.253 -11.471 1.00 45.94 107 ASN A O 1
ATOM 821 N N . LYS A 1 108 ? -6.598 -16.489 -11.687 1.00 48.09 108 LYS A N 1
ATOM 822 C CA . LYS A 1 108 ? -7.008 -16.524 -13.098 1.00 48.09 108 LYS A CA 1
ATOM 823 C C . LYS A 1 108 ? -8.281 -15.692 -13.353 1.00 48.09 108 LYS A C 1
ATOM 825 O O . LYS A 1 108 ? -8.521 -15.297 -14.487 1.00 48.09 108 LYS A O 1
ATOM 830 N N . ASP A 1 109 ? -9.046 -15.377 -12.306 1.00 52.72 109 ASP A N 1
ATOM 831 C CA . ASP A 1 109 ? -10.221 -14.506 -12.332 1.00 52.72 109 ASP A CA 1
ATOM 832 C C . ASP A 1 109 ? -9.932 -12.992 -12.322 1.00 52.72 109 ASP A C 1
ATOM 834 O O . ASP A 1 109 ? -10.752 -12.244 -12.851 1.00 52.72 109 ASP A O 1
ATOM 838 N N . LEU A 1 110 ? -8.792 -12.515 -11.791 1.00 51.25 110 LEU A N 1
ATOM 839 C CA . LEU A 1 110 ? -8.407 -11.089 -11.884 1.00 51.25 110 LEU A CA 1
ATOM 840 C C . LEU A 1 110 ? -8.041 -10.714 -13.328 1.00 51.25 110 LEU A C 1
ATOM 842 O O . LEU A 1 110 ? -8.364 -9.625 -13.792 1.00 51.25 110 LEU A O 1
ATOM 846 N N . TYR A 1 111 ? -7.475 -11.669 -14.072 1.00 49.56 111 TYR A N 1
ATOM 847 C CA . TYR A 1 111 ? -7.239 -11.577 -15.515 1.00 49.56 111 TYR A CA 1
ATOM 848 C C . TYR A 1 111 ? -8.436 -12.028 -16.355 1.00 49.56 111 TYR A C 1
ATOM 850 O O . TYR A 1 111 ? -8.276 -12.287 -17.554 1.00 49.56 111 TYR A O 1
ATOM 858 N N . ARG A 1 112 ? -9.652 -12.111 -15.789 1.00 46.81 112 ARG A N 1
ATOM 859 C CA . ARG A 1 112 ? -10.857 -12.176 -16.620 1.00 46.81 112 ARG A CA 1
ATOM 860 C C . ARG A 1 112 ? -11.043 -10.812 -17.262 1.00 46.81 112 ARG A C 1
ATOM 862 O O . ARG A 1 112 ? -11.831 -10.007 -16.780 1.00 46.81 112 ARG A O 1
ATOM 869 N N . LYS A 1 113 ? -10.266 -10.611 -18.329 1.00 49.28 113 LYS A N 1
ATOM 870 C CA . LYS A 1 113 ? -10.358 -9.626 -19.399 1.00 49.28 113 LYS A CA 1
ATOM 871 C C . LYS A 1 113 ? -11.569 -8.731 -19.179 1.00 49.28 113 LYS A C 1
ATOM 873 O O . LYS A 1 113 ? -12.662 -9.011 -19.674 1.00 49.28 113 LYS A O 1
ATOM 878 N N . GLY A 1 114 ? -11.375 -7.714 -18.339 1.00 50.72 114 GLY A N 1
ATOM 879 C CA . GLY A 1 114 ? -12.268 -6.578 -18.292 1.00 50.72 114 GLY A CA 1
ATOM 880 C C . GLY A 1 114 ? -12.152 -5.991 -19.676 1.00 50.72 114 GLY A C 1
ATOM 881 O O . GLY A 1 114 ? -11.128 -5.404 -19.993 1.00 50.72 114 GLY A O 1
ATOM 882 N N . TYR A 1 115 ? -13.129 -6.330 -20.510 1.00 48.53 115 TYR A N 1
ATOM 883 C CA . TYR A 1 115 ? -13.309 -5.814 -21.850 1.00 48.53 115 TYR A CA 1
ATOM 884 C C . TYR A 1 115 ? -13.157 -4.298 -21.746 1.00 48.53 115 TYR A C 1
ATOM 886 O O . TYR A 1 115 ? -14.023 -3.614 -21.195 1.00 48.53 115 TYR A O 1
ATOM 894 N N . ASP A 1 116 ? -11.990 -3.814 -22.150 1.00 47.31 116 ASP A N 1
ATOM 895 C CA . ASP A 1 116 ? -11.651 -2.416 -22.253 1.00 47.31 116 ASP A CA 1
ATOM 896 C C . ASP A 1 116 ? -12.612 -1.8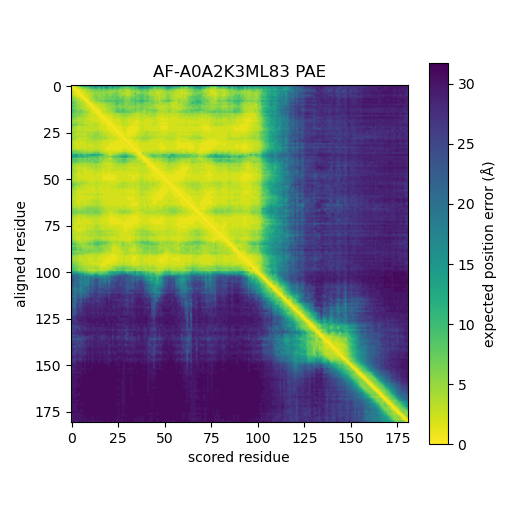42 -23.284 1.00 47.31 116 ASP A C 1
ATOM 898 O O . ASP A 1 116 ? -12.512 -2.036 -24.493 1.00 47.31 116 ASP A O 1
ATOM 902 N N . ALA A 1 117 ? -13.654 -1.204 -22.768 1.00 46.59 117 ALA A N 1
ATOM 903 C CA . ALA A 1 117 ? -14.719 -0.603 -23.545 1.00 46.59 117 ALA A CA 1
ATOM 904 C C . ALA A 1 117 ? -14.240 0.673 -24.272 1.00 46.59 117 ALA A C 1
ATOM 906 O O . ALA A 1 117 ? -14.904 1.705 -24.217 1.00 46.59 117 ALA A O 1
ATOM 907 N N . SER A 1 118 ? -13.097 0.609 -24.959 1.00 56.16 118 SER A N 1
ATOM 908 C CA . SER A 1 118 ? -12.552 1.647 -25.843 1.00 56.16 118 SER A CA 1
ATOM 909 C C . SER A 1 118 ? -12.481 1.226 -27.317 1.00 56.16 118 SER A C 1
ATOM 911 O O . SER A 1 118 ? -12.274 2.080 -28.170 1.00 56.16 118 SER A O 1
ATOM 913 N N . GLY A 1 119 ? -12.770 -0.033 -27.666 1.00 51.03 119 GLY A N 1
ATOM 914 C CA . GLY A 1 119 ? -12.757 -0.515 -29.059 1.00 51.03 119 GLY A CA 1
ATOM 915 C C . GLY A 1 119 ? -13.968 -0.139 -29.931 1.00 51.03 119 GLY A C 1
ATOM 916 O O . GLY A 1 119 ? -14.155 -0.731 -30.987 1.00 51.03 119 GLY A O 1
ATOM 917 N N . ALA A 1 120 ? -14.833 0.791 -29.512 1.00 49.81 120 ALA A N 1
ATOM 918 C CA . ALA A 1 120 ? -15.991 1.201 -30.322 1.00 49.81 120 ALA A CA 1
ATOM 919 C C . ALA A 1 120 ? -15.694 2.374 -31.274 1.00 49.81 120 ALA A C 1
ATOM 921 O O . ALA A 1 120 ? -16.551 2.734 -32.078 1.00 49.81 120 ALA A O 1
ATOM 922 N N . ASN A 1 121 ? -14.510 2.989 -31.182 1.00 52.50 121 ASN A N 1
ATOM 923 C CA . ASN A 1 121 ? -14.101 4.052 -32.099 1.00 52.50 121 ASN A CA 1
ATOM 924 C C . ASN A 1 121 ? -12.573 4.104 -32.290 1.00 52.50 121 ASN A C 1
ATOM 926 O O . ASN A 1 121 ? -12.012 5.189 -32.434 1.00 52.50 121 ASN A O 1
ATOM 930 N N . ASP A 1 122 ? -11.911 2.948 -32.279 1.00 50.31 122 ASP A N 1
ATOM 931 C CA . ASP A 1 122 ? -10.536 2.817 -32.774 1.00 50.31 122 ASP A CA 1
ATOM 932 C C . ASP A 1 122 ? -10.585 2.287 -34.211 1.00 50.31 122 ASP A C 1
ATOM 934 O O . ASP A 1 122 ? -10.183 1.172 -34.527 1.00 50.31 122 ASP A O 1
ATOM 938 N N . GLU A 1 123 ? -11.213 3.081 -35.081 1.00 47.84 123 GLU A N 1
ATOM 939 C CA . GLU A 1 123 ? -11.011 2.948 -36.519 1.00 47.84 123 GLU A CA 1
ATOM 940 C C . GLU A 1 123 ? -9.584 3.439 -36.777 1.00 47.84 123 GLU A C 1
ATOM 942 O O . GLU A 1 123 ? -9.354 4.634 -36.987 1.00 47.84 123 GLU A O 1
ATOM 947 N N . GLU A 1 124 ? -8.616 2.519 -36.694 1.00 49.88 124 GLU A N 1
ATOM 948 C CA . GLU A 1 124 ? -7.372 2.649 -37.445 1.00 49.88 124 GLU A CA 1
ATOM 949 C C . GLU A 1 124 ? -7.783 3.026 -38.871 1.00 49.88 124 GLU A C 1
ATOM 951 O O . GLU A 1 124 ? -8.379 2.225 -39.593 1.00 49.88 124 GLU A O 1
ATOM 956 N N . LEU A 1 125 ? -7.521 4.273 -39.268 1.00 51.34 125 LEU A N 1
ATOM 957 C CA . LEU A 1 125 ? -7.542 4.664 -40.670 1.00 51.34 125 LEU A CA 1
ATOM 958 C C . LEU A 1 125 ? -6.400 3.890 -41.337 1.00 51.34 125 LEU A C 1
ATOM 960 O O . LEU A 1 125 ? -5.293 4.402 -41.465 1.00 51.34 125 LEU A O 1
ATOM 964 N N . SER A 1 126 ? -6.666 2.639 -41.713 1.00 53.03 126 SER A N 1
ATOM 965 C CA . SER A 1 126 ? -5.696 1.708 -42.299 1.00 53.03 126 SER A CA 1
ATOM 966 C C . SER A 1 126 ? -5.261 2.077 -43.712 1.00 53.03 126 SER A C 1
ATOM 968 O O . SER A 1 126 ? -4.519 1.330 -44.336 1.00 53.03 126 SER A O 1
ATOM 970 N N . ASP A 1 127 ? -5.692 3.219 -44.230 1.00 48.34 127 ASP A N 1
ATOM 971 C CA . ASP A 1 127 ? -5.348 3.656 -45.568 1.00 48.34 127 ASP A CA 1
ATOM 972 C C . ASP A 1 127 ? -5.001 5.141 -45.513 1.00 48.34 127 ASP A C 1
ATOM 974 O O . ASP A 1 127 ? -5.818 6.025 -45.794 1.00 48.34 127 ASP A O 1
ATOM 978 N N . GLU A 1 128 ? -3.753 5.424 -45.135 1.00 50.06 128 GLU A N 1
ATOM 979 C CA . GLU A 1 128 ? -3.078 6.639 -45.581 1.00 50.06 128 GLU A CA 1
ATOM 980 C C . GLU A 1 128 ? -3.019 6.589 -47.113 1.00 50.06 128 GLU A C 1
ATOM 982 O O . GLU A 1 128 ? -2.093 6.063 -47.723 1.00 50.06 128 GLU A O 1
ATOM 987 N N . VAL A 1 129 ? -4.072 7.086 -47.758 1.00 58.06 129 VAL A N 1
ATOM 988 C CA . VAL A 1 129 ? -4.066 7.307 -49.200 1.00 58.06 129 VAL A CA 1
ATOM 989 C C . VAL A 1 129 ? -3.087 8.452 -49.455 1.00 58.06 129 VAL A C 1
ATOM 991 O O . VAL A 1 129 ? -3.401 9.611 -49.188 1.00 58.06 129 VAL A O 1
ATOM 994 N N . GLU A 1 130 ? -1.884 8.137 -49.937 1.00 49.38 130 GLU A N 1
ATOM 995 C CA . GLU A 1 130 ? -0.928 9.142 -50.408 1.00 49.38 130 GLU A CA 1
ATOM 996 C C . GLU A 1 130 ? -1.497 9.829 -51.656 1.00 49.38 130 GLU A C 1
ATOM 998 O O . GLU A 1 130 ? -1.466 9.311 -52.776 1.00 49.38 130 GLU A O 1
ATOM 1003 N N . PHE A 1 131 ? -2.053 11.023 -51.467 1.00 52.28 131 PHE A N 1
ATOM 1004 C CA . PHE A 1 131 ? -2.467 11.878 -52.567 1.00 52.28 131 PHE A CA 1
ATOM 1005 C C . PHE A 1 131 ? -1.236 12.621 -53.096 1.00 52.28 131 PHE A C 1
ATOM 1007 O O . PHE A 1 131 ? -0.724 13.535 -52.462 1.00 52.28 131 PHE A O 1
ATOM 1014 N N . SER A 1 132 ? -0.769 12.255 -54.289 1.00 55.03 132 SER A N 1
ATOM 1015 C CA . SER A 1 132 ? 0.304 12.974 -54.999 1.00 55.03 132 SER A CA 1
ATOM 1016 C C . SER A 1 132 ? -0.169 14.300 -55.636 1.00 55.03 132 SER A C 1
ATOM 1018 O O . SER A 1 132 ? 0.553 14.886 -56.442 1.00 55.03 132 SER A O 1
ATOM 1020 N N . ASP A 1 133 ? -1.389 14.741 -55.324 1.00 53.16 133 ASP A N 1
ATOM 1021 C CA . ASP A 1 133 ? -2.117 15.828 -55.981 1.00 53.16 133 ASP A CA 1
ATOM 1022 C C . ASP A 1 133 ? -2.994 16.542 -54.936 1.00 53.16 133 ASP A C 1
ATOM 1024 O O . ASP A 1 133 ? -3.809 15.900 -54.263 1.00 53.16 133 ASP A O 1
ATOM 1028 N N . ASP A 1 134 ? -2.800 17.849 -54.749 1.00 55.81 134 ASP A N 1
ATOM 1029 C CA . ASP A 1 134 ? -3.354 18.626 -53.628 1.00 55.81 134 ASP A CA 1
ATOM 1030 C C . ASP A 1 13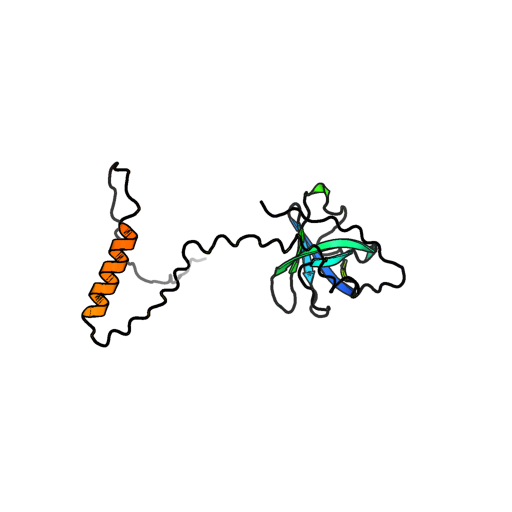4 ? -4.875 18.851 -53.723 1.00 55.81 134 ASP A C 1
ATOM 1032 O O . ASP A 1 134 ? -5.534 19.163 -52.724 1.00 55.81 134 ASP A O 1
ATOM 1036 N N . GLU A 1 135 ? -5.465 18.622 -54.897 1.00 58.78 135 GLU A N 1
ATOM 1037 C CA . GLU A 1 135 ? -6.901 18.781 -55.130 1.00 58.78 135 GLU A CA 1
ATOM 1038 C C . GLU A 1 135 ? -7.736 17.607 -54.571 1.00 58.78 135 GLU A C 1
ATOM 1040 O O . GLU A 1 135 ? -8.811 17.815 -53.997 1.00 58.78 135 GLU A O 1
ATOM 1045 N N . LYS A 1 136 ? -7.232 16.365 -54.639 1.00 60.12 136 LYS A N 1
ATOM 1046 C CA . LYS A 1 136 ? -7.984 15.161 -54.215 1.00 60.12 136 LYS A CA 1
ATOM 1047 C C . LYS A 1 136 ? -8.052 14.966 -52.702 1.00 60.12 136 LYS A C 1
ATOM 1049 O O . LYS A 1 136 ? -9.054 14.448 -52.198 1.00 60.12 136 LYS A O 1
ATOM 1054 N N . GLU A 1 137 ? -7.050 15.430 -51.955 1.00 58.09 137 GLU A N 1
ATOM 1055 C CA . GLU A 1 137 ? -7.069 15.344 -50.488 1.00 58.09 137 GLU A CA 1
ATOM 1056 C C . GLU A 1 137 ? -8.232 16.167 -49.896 1.00 58.09 137 GLU A C 1
ATOM 1058 O O . GLU A 1 137 ? -8.885 15.769 -48.920 1.00 58.09 137 GLU A O 1
ATOM 1063 N N . ALA A 1 138 ? -8.552 17.308 -50.516 1.00 58.16 138 ALA A N 1
ATOM 1064 C CA . ALA A 1 138 ? -9.602 18.200 -50.040 1.00 58.16 138 ALA A CA 1
ATOM 1065 C C . ALA A 1 138 ? -11.007 17.588 -50.173 1.00 58.16 138 ALA A C 1
ATOM 1067 O O . ALA A 1 138 ? -11.858 17.810 -49.300 1.00 58.16 138 ALA A O 1
ATOM 1068 N N . GLU A 1 139 ? -11.265 16.813 -51.228 1.00 62.47 139 GLU A N 1
ATOM 1069 C CA . GLU A 1 139 ? -12.548 16.130 -51.419 1.00 62.47 139 GLU A CA 1
ATOM 1070 C C . GLU A 1 139 ? -12.714 14.951 -50.455 1.00 62.47 139 GLU A C 1
ATOM 1072 O O . GLU A 1 139 ? -13.761 14.831 -49.809 1.00 62.47 139 GLU A O 1
ATOM 1077 N N . TYR A 1 140 ? -11.661 14.153 -50.253 1.00 61.97 140 TYR A N 1
ATOM 1078 C CA . TYR A 1 140 ? -11.686 13.018 -49.327 1.00 61.97 140 TYR A CA 1
ATOM 1079 C C . TYR A 1 140 ? -11.921 13.471 -47.875 1.00 61.97 140 TYR A C 1
ATOM 1081 O O . TYR A 1 140 ? -12.795 12.944 -47.177 1.00 61.97 140 TYR A O 1
ATOM 1089 N N . ARG A 1 141 ? -11.252 14.554 -47.439 1.00 61.56 141 ARG A N 1
ATOM 1090 C CA . ARG A 1 141 ? -11.491 15.169 -46.116 1.00 61.56 141 ARG A CA 1
ATOM 1091 C C . ARG A 1 141 ? -12.905 15.730 -45.958 1.00 61.56 141 ARG A C 1
ATOM 1093 O O . ARG A 1 141 ? -13.422 15.760 -44.837 1.00 61.56 141 ARG A O 1
ATOM 1100 N N . LYS A 1 142 ? -13.535 16.221 -47.030 1.00 61.69 142 LYS A N 1
ATOM 1101 C CA . LYS A 1 142 ? -14.926 16.707 -46.980 1.00 61.69 142 LYS A CA 1
ATOM 1102 C C . LYS A 1 142 ? -15.911 15.547 -46.859 1.00 61.69 142 LYS A C 1
ATOM 1104 O O . LYS A 1 142 ? -16.832 15.641 -46.046 1.00 61.69 142 LYS A O 1
ATOM 1109 N N . MET A 1 143 ? -15.686 14.457 -47.591 1.00 61.19 143 MET A N 1
ATOM 1110 C CA . MET A 1 143 ? -16.545 13.273 -47.561 1.00 61.19 143 MET A CA 1
ATOM 1111 C C . MET A 1 143 ? -16.553 12.607 -46.178 1.00 61.19 143 MET A C 1
ATOM 1113 O O . MET A 1 143 ? -17.630 12.409 -45.615 1.00 61.19 143 MET A O 1
ATOM 1117 N N . GLN A 1 144 ? -15.381 12.394 -45.565 1.00 60.81 144 GLN A N 1
ATOM 1118 C CA . GLN A 1 144 ? -15.280 11.831 -44.207 1.00 60.81 144 GLN A CA 1
ATOM 1119 C C . GLN A 1 144 ? -15.972 12.695 -43.138 1.00 60.81 144 GLN A C 1
ATOM 1121 O O . GLN A 1 144 ? -16.559 12.191 -42.181 1.00 60.81 144 GLN A O 1
ATOM 1126 N N . LYS A 1 145 ? -15.932 14.026 -43.287 1.00 60.34 145 LYS A N 1
ATOM 1127 C CA . LYS A 1 145 ? -16.614 14.943 -42.357 1.00 60.34 145 LYS A CA 1
ATOM 1128 C C . LYS A 1 145 ? -18.134 14.934 -42.524 1.00 60.34 145 LYS A C 1
ATOM 1130 O O . LYS A 1 145 ? -18.833 15.227 -41.555 1.00 60.34 145 LYS A O 1
ATOM 1135 N N . MET A 1 146 ? -18.647 14.641 -43.721 1.00 59.25 146 MET A N 1
ATOM 1136 C CA . MET A 1 146 ? -20.088 14.537 -43.973 1.00 59.25 146 MET A CA 1
ATOM 1137 C C . MET A 1 146 ? -20.663 13.214 -43.464 1.00 59.25 146 MET A C 1
ATOM 1139 O O . MET A 1 146 ? -21.705 13.237 -42.811 1.00 59.25 146 MET A O 1
ATOM 1143 N N . THR A 1 147 ? -19.973 12.088 -43.664 1.00 58.28 147 THR A N 1
ATOM 1144 C CA . THR A 1 147 ? -20.423 10.778 -43.158 1.00 58.28 147 THR A CA 1
ATOM 1145 C C . THR A 1 147 ? -20.485 10.745 -41.629 1.00 58.28 147 THR A C 1
ATOM 1147 O O . THR A 1 147 ? -21.478 10.282 -41.070 1.00 58.28 147 THR A O 1
ATOM 1150 N N . LYS A 1 148 ? -19.520 11.368 -40.934 1.00 55.81 148 LYS A N 1
ATOM 1151 C CA . LYS A 1 148 ? -19.521 11.487 -39.460 1.00 55.81 148 LYS A CA 1
ATOM 1152 C C . LYS A 1 148 ? -20.648 12.357 -38.883 1.00 55.81 148 LYS A C 1
ATOM 1154 O O . LYS A 1 148 ? -20.936 12.268 -37.694 1.00 55.81 148 LYS A O 1
ATOM 1159 N N . ARG A 1 149 ? -21.277 13.219 -39.691 1.00 51.62 149 ARG A N 1
ATOM 116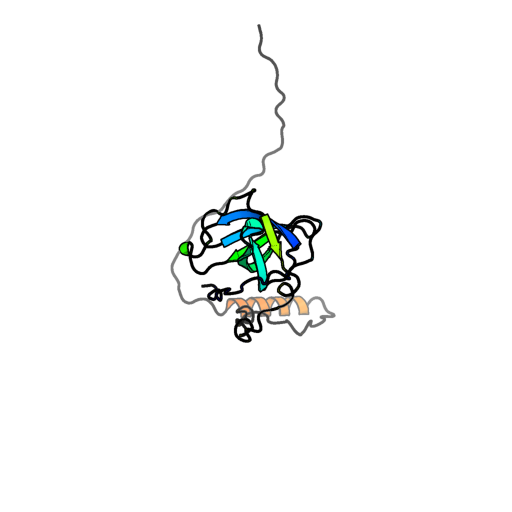0 C CA . ARG A 1 149 ? -22.346 14.140 -39.250 1.00 51.62 149 ARG A CA 1
ATOM 1161 C C . ARG A 1 149 ? -23.762 13.647 -39.568 1.00 51.62 149 ARG A C 1
ATOM 1163 O O . ARG A 1 149 ? -24.712 14.277 -39.121 1.00 51.62 149 ARG A O 1
ATOM 1170 N N . GLY A 1 150 ? -23.913 12.550 -40.312 1.00 47.75 150 GLY A N 1
ATOM 1171 C CA . GLY A 1 150 ? -25.214 12.058 -40.785 1.00 47.75 150 GLY A CA 1
ATOM 1172 C C . GLY A 1 150 ? -25.964 11.097 -39.854 1.00 47.75 150 GLY A C 1
ATOM 1173 O O . GLY A 1 150 ? -27.107 10.770 -40.150 1.00 47.75 150 GLY A O 1
ATOM 1174 N N . VAL A 1 151 ? -25.367 10.633 -38.748 1.00 51.34 151 VAL A N 1
ATOM 1175 C CA . VAL A 1 151 ? -25.949 9.562 -37.899 1.00 51.34 151 VAL A CA 1
ATOM 1176 C C . VAL A 1 151 ? -26.493 10.082 -36.558 1.00 51.34 151 VAL A C 1
ATOM 1178 O O . VAL A 1 151 ? -26.834 9.304 -35.676 1.00 51.34 151 VAL A O 1
ATOM 1181 N N . ASN A 1 152 ? -26.627 11.398 -36.374 1.00 50.56 152 ASN A N 1
ATOM 1182 C CA . ASN A 1 152 ? -27.176 11.928 -35.125 1.00 50.56 152 ASN A CA 1
ATOM 1183 C C . ASN A 1 152 ? -28.009 13.197 -35.339 1.00 50.56 152 ASN A C 1
ATOM 1185 O O . ASN A 1 152 ? -27.535 14.288 -35.037 1.00 50.56 152 ASN A O 1
ATOM 1189 N N . ASP A 1 153 ? -29.231 13.059 -35.868 1.00 40.75 153 ASP A N 1
ATOM 1190 C CA . ASP A 1 153 ? -30.278 14.067 -35.653 1.00 40.75 153 ASP A CA 1
ATOM 1191 C C . ASP A 1 153 ? -31.695 13.509 -35.905 1.00 40.75 153 ASP A C 1
ATOM 1193 O O . ASP A 1 153 ? -32.176 13.438 -37.034 1.00 40.75 153 ASP A O 1
ATOM 1197 N N . GLN A 1 154 ? -32.390 13.129 -34.832 1.00 44.50 154 GLN A N 1
ATOM 1198 C CA . GLN A 1 154 ? -33.845 13.275 -34.753 1.00 44.50 154 GLN A CA 1
ATOM 1199 C C . GLN A 1 154 ? -34.206 13.856 -33.384 1.00 44.50 154 GLN A C 1
ATOM 1201 O O . GLN A 1 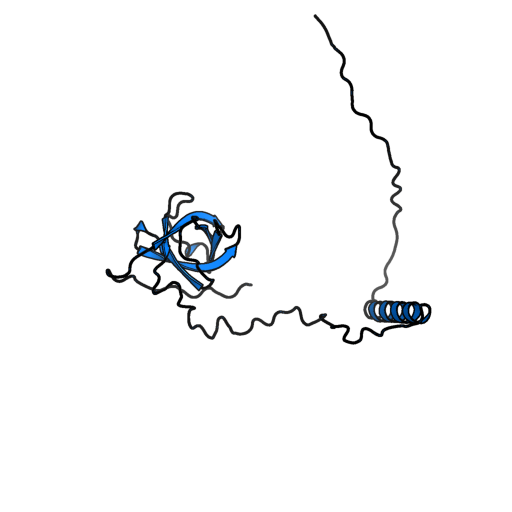154 ? -34.568 13.112 -32.478 1.00 44.50 154 GLN A O 1
ATOM 1206 N N . ASN A 1 155 ? -34.117 15.182 -33.231 1.00 39.31 155 ASN A N 1
ATOM 1207 C CA . ASN A 1 155 ? -35.097 15.937 -32.441 1.00 39.31 155 ASN A CA 1
ATOM 1208 C C . ASN A 1 155 ? -35.012 17.454 -32.732 1.00 39.31 155 ASN A C 1
ATOM 1210 O O . ASN A 1 155 ? -34.007 18.076 -32.384 1.00 39.31 155 ASN A O 1
ATOM 1214 N N . PRO A 1 156 ? -36.041 18.102 -33.312 1.00 45.41 156 PRO A N 1
ATOM 1215 C CA . PRO A 1 156 ? -36.004 19.531 -33.584 1.00 45.41 156 PRO A CA 1
ATOM 1216 C C . PRO A 1 156 ? -36.803 20.315 -32.534 1.00 45.41 156 PRO A C 1
ATOM 1218 O O . PRO A 1 156 ? -38.024 20.359 -32.608 1.00 45.41 156 PRO A O 1
ATOM 1221 N N . ASP A 1 157 ? -36.150 21.051 -31.628 1.00 37.72 157 ASP A N 1
ATOM 1222 C CA . ASP A 1 157 ? -36.795 22.240 -31.047 1.00 37.72 157 ASP A CA 1
ATOM 1223 C C . ASP A 1 157 ? -35.804 23.320 -30.560 1.00 37.72 157 ASP A C 1
ATOM 1225 O O . ASP A 1 157 ? -35.114 23.216 -29.554 1.00 37.72 157 ASP A O 1
ATOM 1229 N N . LYS A 1 158 ? -35.800 24.402 -31.344 1.00 38.44 158 LYS A N 1
ATOM 1230 C CA . LYS A 1 158 ? -35.749 25.828 -30.979 1.00 38.44 158 LYS A CA 1
ATOM 1231 C C . LYS A 1 158 ? -34.621 26.421 -30.100 1.00 38.44 158 LYS A C 1
ATOM 1233 O O . LYS A 1 158 ? -34.695 26.500 -28.886 1.00 38.44 158 LYS A O 1
ATOM 1238 N N . ARG A 1 159 ? -33.825 27.220 -30.832 1.00 38.12 159 ARG A N 1
ATOM 1239 C CA . ARG A 1 159 ? -33.684 28.702 -30.740 1.00 38.12 159 ARG A CA 1
ATOM 1240 C C . ARG A 1 159 ? -32.770 29.327 -29.662 1.00 38.12 159 ARG A C 1
ATOM 1242 O O . ARG A 1 159 ? -33.178 29.598 -28.547 1.00 38.12 159 ARG A O 1
ATOM 1249 N N . LYS A 1 160 ? -31.638 29.817 -30.198 1.00 40.81 160 LYS A N 1
ATOM 1250 C CA . LYS A 1 160 ? -31.100 31.203 -30.162 1.00 40.81 160 LYS A CA 1
ATOM 1251 C C . LYS A 1 160 ? -30.854 31.875 -28.802 1.00 40.81 160 LYS A C 1
ATOM 1253 O O . LYS A 1 160 ? -31.800 32.307 -28.160 1.00 40.81 160 LYS A O 1
ATOM 1258 N N . ASN A 1 161 ? -29.575 32.173 -28.530 1.00 35.88 161 ASN A N 1
ATOM 1259 C CA . ASN A 1 161 ? -29.010 33.484 -28.119 1.00 35.88 161 ASN A CA 1
ATOM 1260 C C . ASN A 1 161 ? -27.569 33.267 -27.605 1.00 35.88 161 ASN A C 1
ATOM 1262 O O . ASN A 1 161 ? -27.297 32.239 -27.013 1.00 35.88 161 ASN A O 1
ATOM 1266 N N . ASN A 1 162 ? -26.567 34.135 -27.727 1.00 39.66 162 ASN A N 1
ATOM 1267 C CA . ASN A 1 162 ? -26.340 35.392 -28.429 1.00 39.66 162 ASN A CA 1
ATOM 1268 C C . ASN A 1 162 ? -24.803 35.623 -28.401 1.00 39.66 162 ASN A C 1
ATOM 1270 O O . ASN A 1 162 ? -24.099 35.092 -27.543 1.00 39.66 162 ASN A O 1
ATOM 1274 N N . LYS A 1 163 ? -24.290 36.402 -29.353 1.00 38.66 163 LYS A N 1
ATOM 1275 C CA . LYS A 1 163 ? -22.872 36.730 -29.611 1.00 38.66 163 LYS A CA 1
ATOM 1276 C C . LYS A 1 163 ? -22.057 37.148 -28.368 1.00 38.66 163 LYS A C 1
ATOM 1278 O O . LYS A 1 163 ? -22.392 38.142 -27.730 1.00 38.66 163 LYS A O 1
ATOM 1283 N N . LYS A 1 164 ? -20.889 36.521 -28.152 1.00 38.16 164 LYS A N 1
ATOM 1284 C CA . LYS A 1 164 ? -19.761 37.114 -27.401 1.00 38.16 164 LYS A CA 1
ATOM 1285 C C . LYS A 1 164 ? -18.959 38.035 -28.331 1.00 38.16 164 LYS A C 1
ATOM 1287 O O . LYS A 1 164 ? -18.384 37.570 -29.311 1.00 38.16 164 LYS A O 1
ATOM 1292 N N . LYS A 1 165 ? -18.913 39.335 -28.020 1.00 37.19 165 LYS A N 1
ATOM 1293 C CA . LYS A 1 165 ? -17.891 40.272 -28.517 1.00 37.19 165 LYS A CA 1
ATOM 1294 C C . LYS A 1 165 ? -16.765 40.311 -27.483 1.00 37.19 165 LYS A C 1
ATOM 1296 O O . LYS A 1 165 ? -17.015 40.706 -26.350 1.00 37.19 165 LYS A O 1
ATOM 1301 N N . PHE A 1 166 ? -15.554 39.924 -27.872 1.00 36.00 166 PHE A N 1
ATOM 1302 C CA . PHE A 1 166 ? -14.333 40.242 -27.132 1.00 36.00 166 PHE A CA 1
ATOM 1303 C C . PHE A 1 166 ? -13.672 41.460 -27.784 1.00 36.00 166 PHE A C 1
ATOM 1305 O O . PHE A 1 166 ? -13.556 41.516 -29.007 1.00 36.00 166 PHE A O 1
ATOM 1312 N N . SER A 1 167 ? -13.241 42.421 -26.969 1.00 49.69 167 SER A N 1
ATOM 1313 C CA . SER A 1 167 ? -12.275 43.457 -27.346 1.00 49.69 167 SER A CA 1
ATOM 1314 C C . SER A 1 167 ? -11.035 43.310 -26.458 1.00 49.69 167 SER A C 1
ATOM 1316 O O . SER A 1 167 ? -11.216 43.118 -25.253 1.00 49.69 167 SER A O 1
ATOM 1318 N N . PRO A 1 168 ? -9.809 43.428 -26.991 1.00 41.91 168 PRO A N 1
ATOM 1319 C CA . PRO A 1 168 ? -8.593 43.389 -26.188 1.00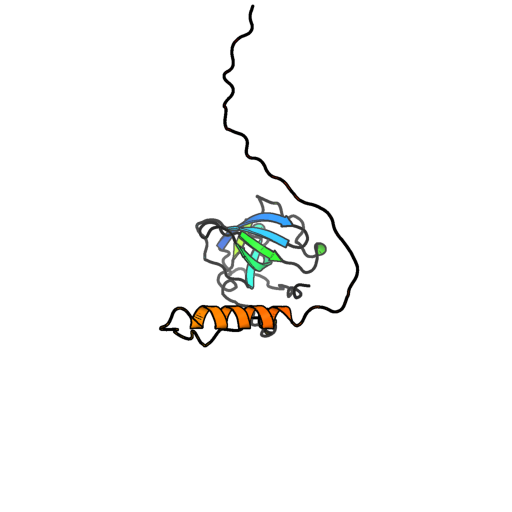 41.91 168 PRO A CA 1
ATOM 1320 C C . PRO A 1 168 ? -8.351 44.754 -25.532 1.00 41.91 168 PRO A C 1
ATOM 1322 O O . PRO A 1 168 ? -8.593 45.789 -26.155 1.00 41.91 168 PRO A O 1
ATOM 1325 N N . ARG A 1 169 ? -7.884 44.773 -24.280 1.00 40.12 169 ARG A N 1
ATOM 1326 C CA . ARG A 1 169 ? -7.354 45.989 -23.652 1.00 40.12 169 ARG A CA 1
ATOM 1327 C C . ARG A 1 169 ? -6.024 45.730 -22.969 1.00 40.12 169 ARG A C 1
ATOM 1329 O O . ARG A 1 169 ? -5.802 44.687 -22.363 1.00 40.12 169 ARG A O 1
ATOM 1336 N N . ASP A 1 170 ? -5.192 46.741 -23.153 1.00 42.19 170 ASP A N 1
ATOM 1337 C CA . ASP A 1 170 ? -3.756 46.819 -22.997 1.00 42.19 170 ASP A CA 1
ATOM 1338 C C . ASP A 1 170 ? -3.208 46.637 -21.584 1.00 42.19 170 ASP A C 1
ATOM 1340 O O . ASP A 1 170 ? -3.819 46.994 -20.576 1.00 42.19 170 ASP A O 1
ATOM 1344 N N . HIS A 1 171 ? -1.955 46.185 -21.578 1.00 45.19 171 HIS A N 1
ATOM 1345 C CA . HIS A 1 171 ? -0.992 46.320 -20.499 1.00 45.19 171 HIS A CA 1
ATOM 1346 C C . HIS A 1 171 ? -0.916 47.753 -19.951 1.00 45.19 171 HIS A C 1
ATOM 1348 O O . HIS A 1 171 ? -0.716 48.704 -20.709 1.00 45.19 171 HIS A O 1
ATOM 1354 N N . ARG A 1 172 ? -0.921 47.889 -18.618 1.00 38.16 172 ARG A N 1
ATOM 1355 C CA . ARG A 1 172 ? -0.089 48.872 -17.906 1.00 38.16 172 ARG A CA 1
ATOM 1356 C C . ARG A 1 172 ? 0.031 48.529 -16.415 1.00 38.16 172 ARG A C 1
ATOM 1358 O O . ARG A 1 172 ? -0.967 48.354 -15.725 1.00 38.16 172 ARG A O 1
ATOM 1365 N N . LEU A 1 173 ? 1.278 48.421 -15.958 1.00 41.50 173 LEU A N 1
ATOM 1366 C CA . LEU A 1 173 ? 1.694 48.300 -14.557 1.00 41.50 173 LEU A CA 1
ATOM 1367 C C . LEU A 1 173 ? 1.348 49.588 -13.781 1.00 41.50 173 LEU A C 1
ATOM 1369 O O . LEU A 1 173 ? 1.529 50.673 -14.339 1.00 41.50 173 LEU A O 1
ATOM 1373 N N . PRO A 1 174 ? 0.911 49.511 -12.512 1.00 45.34 174 PRO A N 1
ATOM 1374 C CA . PRO A 1 174 ? 0.735 50.692 -11.676 1.00 45.34 174 PRO A CA 1
ATOM 1375 C C . PRO A 1 174 ? 2.032 51.073 -10.941 1.00 45.34 174 PRO A C 1
ATOM 1377 O O . PRO A 1 174 ? 2.534 50.334 -10.097 1.00 45.34 174 PRO A O 1
ATOM 1380 N N . THR A 1 175 ? 2.543 52.265 -11.247 1.00 39.00 175 THR A N 1
ATOM 1381 C CA . THR A 1 175 ? 3.528 52.998 -10.439 1.00 39.00 175 THR A CA 1
ATOM 1382 C C . THR A 1 175 ? 2.822 53.607 -9.227 1.00 39.00 175 THR A C 1
ATOM 1384 O O . THR A 1 175 ? 1.817 54.300 -9.382 1.00 39.00 175 THR A O 1
ATOM 1387 N N . ILE A 1 176 ? 3.350 53.369 -8.027 1.00 58.47 176 ILE A N 1
ATOM 1388 C CA . ILE A 1 176 ? 2.886 53.969 -6.768 1.00 58.47 176 ILE A CA 1
ATOM 1389 C C . ILE A 1 176 ? 3.658 55.274 -6.529 1.00 58.47 176 ILE A C 1
ATOM 1391 O O . ILE A 1 176 ? 4.888 55.254 -6.603 1.00 58.47 176 ILE A O 1
ATOM 1395 N N . PRO A 1 177 ? 2.981 56.378 -6.165 1.00 45.75 177 PRO A N 1
ATOM 1396 C CA . PRO A 1 177 ? 3.620 57.401 -5.349 1.00 45.75 177 PRO A CA 1
ATOM 1397 C C . PRO A 1 177 ? 2.849 57.720 -4.055 1.00 45.75 177 PRO A C 1
ATOM 1399 O O . PRO A 1 177 ? 1.648 57.964 -4.072 1.00 45.75 177 PRO A O 1
ATOM 1402 N N . ASN A 1 178 ? 3.633 57.727 -2.970 1.00 43.16 178 ASN A N 1
ATOM 1403 C CA . ASN A 1 178 ? 3.591 58.504 -1.723 1.00 43.16 178 ASN A CA 1
ATOM 1404 C C . ASN A 1 178 ? 2.266 58.979 -1.107 1.00 43.16 178 ASN A C 1
ATOM 1406 O O . ASN A 1 178 ? 1.476 59.688 -1.723 1.00 43.16 178 ASN A O 1
ATOM 1410 N N . ALA A 1 179 ? 2.191 58.810 0.219 1.00 39.91 179 ALA A N 1
ATOM 1411 C CA . ALA A 1 179 ? 1.476 59.725 1.103 1.00 39.91 179 ALA A CA 1
ATOM 1412 C C . ALA A 1 179 ? 2.233 59.925 2.443 1.00 39.91 179 ALA A C 1
ATOM 1414 O O . ALA A 1 179 ? 3.042 59.068 2.802 1.00 39.91 179 ALA A O 1
ATOM 1415 N N . PRO A 1 180 ? 2.014 61.056 3.143 1.00 52.94 180 PRO A N 1
ATOM 1416 C CA . PRO A 1 180 ? 2.988 61.680 4.047 1.00 52.94 180 PRO A CA 1
ATOM 1417 C C . PRO A 1 180 ? 2.590 61.687 5.538 1.00 52.94 180 PRO A C 1
ATOM 1419 O O . PRO A 1 180 ? 1.401 61.647 5.854 1.00 52.94 180 PRO A O 1
ATOM 1422 N N . ALA A 1 181 ? 3.587 61.842 6.418 1.00 40.03 181 ALA A N 1
ATOM 1423 C CA . ALA A 1 181 ? 3.677 62.797 7.541 1.00 40.03 181 ALA A CA 1
ATOM 1424 C C . ALA A 1 181 ? 4.998 62.565 8.291 1.00 40.03 181 ALA A C 1
ATOM 1426 O O . ALA A 1 181 ? 5.282 61.390 8.612 1.00 40.03 181 ALA A O 1
#

Organism: Trifolium pratense 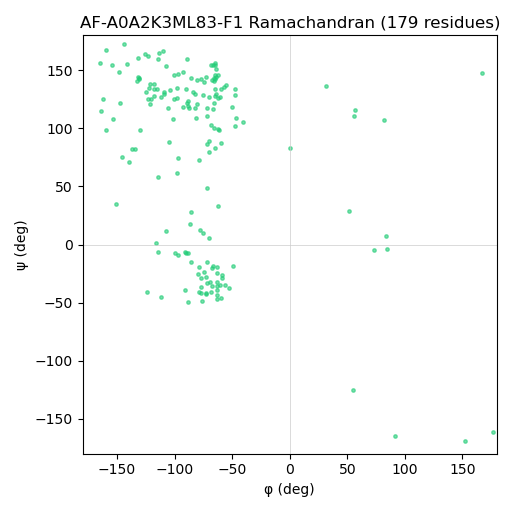(NCBI:txid57577)

Solvent-accessible surface area (backbone atoms only — not comparable to full-atom values): 11776 Å² total; per-residue (Å²): 133,82,80,83,62,81,84,75,92,65,81,75,57,92,83,67,61,74,43,66,36,34,29,29,54,46,72,60,79,32,30,39,35,31,40,32,47,74,84,41,81,90,79,49,70,41,15,41,36,24,33,56,91,77,62,39,61,69,36,40,28,70,46,76,46,79,49,91,61,44,33,33,36,32,31,62,46,84,39,54,87,69,52,71,84,88,73,40,55,78,67,36,45,29,16,34,33,72,90,42,38,77,45,60,65,86,52,70,68,76,69,54,71,74,76,71,90,63,76,89,76,68,74,73,76,86,68,82,74,83,63,96,46,82,71,59,52,57,53,54,58,49,51,58,57,50,64,74,60,70,84,76,84,92,80,91,82,86,84,88,87,80,87,86,83,86,80,92,81,79,92,77,86,86,83,85,78,90,86,90,134